Protein AF-A9WP67-F1 (afdb_monomer)

Structure (mmCIF, N/CA/C/O backbone):
data_AF-A9WP67-F1
#
_entry.id   AF-A9WP67-F1
#
loop_
_atom_site.group_PDB
_atom_site.id
_atom_site.type_symbol
_atom_site.label_atom_id
_atom_site.label_alt_id
_atom_site.label_comp_id
_atom_site.label_asym_id
_atom_site.label_entity_id
_atom_site.label_seq_id
_atom_site.pdbx_PDB_ins_code
_atom_site.Cartn_x
_atom_site.Cartn_y
_atom_site.Cartn_z
_atom_site.occupancy
_atom_site.B_iso_or_equiv
_atom_site.auth_seq_id
_atom_site.auth_comp_id
_atom_site.auth_asym_id
_atom_site.auth_atom_id
_atom_site.pdbx_PDB_model_num
ATOM 1 N N . MET A 1 1 ? -46.305 35.200 -93.874 1.00 37.12 1 MET A N 1
ATOM 2 C CA . MET A 1 1 ? -45.712 34.892 -95.193 1.00 37.12 1 MET A CA 1
ATOM 3 C C . MET A 1 1 ? -44.209 34.750 -95.026 1.00 37.12 1 MET A C 1
ATOM 5 O O . MET A 1 1 ? -43.620 35.641 -94.441 1.00 37.12 1 MET A O 1
ATOM 9 N N . LYS A 1 2 ? -43.665 33.667 -95.594 1.00 37.72 2 LYS A N 1
ATOM 10 C CA . LYS A 1 2 ? -42.272 33.425 -96.011 1.00 37.72 2 LYS A CA 1
ATOM 11 C C . LYS A 1 2 ? -41.159 33.286 -94.951 1.00 37.72 2 LYS A C 1
ATOM 13 O O . LYS A 1 2 ? -40.751 34.228 -94.290 1.00 37.72 2 LYS A O 1
ATOM 18 N N . GLU A 1 3 ? -40.700 32.037 -94.922 1.00 39.44 3 GLU A N 1
ATOM 19 C CA . GLU A 1 3 ? -39.402 31.433 -94.600 1.00 39.44 3 GLU A CA 1
ATOM 20 C C . GLU A 1 3 ? -38.106 32.216 -94.893 1.00 39.44 3 GLU A C 1
ATOM 22 O O . GLU A 1 3 ? -38.074 33.105 -95.744 1.00 39.44 3 GLU A O 1
ATOM 27 N N . ASN A 1 4 ? -37.037 31.646 -94.303 1.00 39.97 4 ASN A N 1
ATOM 28 C CA . ASN A 1 4 ? -35.593 31.703 -94.607 1.00 39.97 4 ASN A CA 1
ATOM 29 C C . ASN A 1 4 ? -34.778 32.748 -93.822 1.00 39.97 4 ASN A C 1
ATOM 31 O O . ASN A 1 4 ? -35.181 33.893 -93.706 1.00 39.97 4 ASN A O 1
ATOM 35 N N . ALA A 1 5 ? -33.590 32.467 -93.276 1.00 41.16 5 ALA A N 1
ATOM 36 C CA . ALA A 1 5 ? -32.732 31.281 -93.263 1.00 41.16 5 ALA A CA 1
ATOM 37 C C . ALA A 1 5 ? -31.713 31.404 -92.106 1.00 41.16 5 ALA A C 1
ATOM 39 O O . ALA A 1 5 ? -31.422 32.501 -91.633 1.00 41.16 5 ALA A O 1
ATOM 40 N N . MET A 1 6 ? -31.132 30.276 -91.694 1.00 42.16 6 MET A N 1
ATOM 41 C CA . MET A 1 6 ? -29.987 30.196 -90.778 1.00 42.16 6 MET A CA 1
ATOM 42 C C . MET A 1 6 ? -28.664 30.367 -91.546 1.00 42.16 6 MET A C 1
ATOM 44 O O . MET A 1 6 ? -28.561 29.877 -92.674 1.00 42.16 6 MET A O 1
ATOM 48 N N . PRO A 1 7 ? -27.606 30.903 -90.908 1.00 48.09 7 PRO A N 1
ATOM 49 C CA . PRO A 1 7 ? -26.281 30.342 -91.143 1.00 48.09 7 PRO A CA 1
ATOM 50 C C . PRO A 1 7 ? -25.493 30.019 -89.866 1.00 48.09 7 PRO A C 1
ATOM 52 O O . PRO A 1 7 ? -25.641 30.613 -88.801 1.00 48.09 7 PRO A O 1
ATOM 55 N N . LYS A 1 8 ? -24.650 29.002 -90.047 1.00 44.06 8 LYS A N 1
ATOM 56 C CA . LYS A 1 8 ? -23.701 28.365 -89.130 1.00 44.06 8 LYS A CA 1
ATOM 57 C C . LYS A 1 8 ? -22.538 29.309 -88.783 1.00 44.06 8 LYS A C 1
ATOM 59 O O . LYS A 1 8 ? -22.086 30.013 -89.672 1.00 44.06 8 LYS A O 1
ATOM 64 N N . THR A 1 9 ? -21.989 29.228 -87.565 1.00 45.09 9 THR A N 1
ATOM 65 C CA . THR A 1 9 ? -20.698 28.562 -87.239 1.00 45.09 9 THR A CA 1
ATOM 66 C C . THR A 1 9 ? -20.105 29.042 -85.906 1.00 45.09 9 THR A C 1
ATOM 68 O O . THR A 1 9 ? -19.884 30.228 -85.714 1.00 45.09 9 THR A O 1
ATOM 71 N N . ALA A 1 10 ? -19.796 28.063 -85.049 1.00 41.00 10 ALA A N 1
ATOM 72 C CA . ALA A 1 10 ? -18.589 27.889 -84.230 1.00 41.00 10 ALA A CA 1
ATOM 73 C C . ALA A 1 10 ? -17.872 29.112 -83.615 1.00 41.00 10 ALA A C 1
ATOM 75 O O . ALA A 1 10 ? -17.238 29.887 -84.321 1.00 41.00 10 ALA A O 1
ATOM 76 N N . ARG A 1 11 ? -17.704 29.096 -82.286 1.00 44.28 11 ARG A N 1
ATOM 77 C CA . ARG A 1 11 ? -16.450 28.676 -81.620 1.00 44.28 11 ARG A CA 1
ATOM 78 C C . ARG A 1 11 ? -16.597 28.763 -80.099 1.00 44.28 11 ARG A C 1
ATOM 80 O O . ARG A 1 11 ? -17.195 29.688 -79.568 1.00 44.28 11 ARG A O 1
ATOM 87 N N . ALA A 1 12 ? -16.050 27.755 -79.432 1.00 43.41 12 ALA A N 1
ATOM 88 C CA . ALA A 1 12 ? -15.975 27.637 -77.988 1.00 43.41 12 ALA A CA 1
ATOM 89 C C . ALA A 1 12 ? -15.068 28.715 -77.371 1.00 43.41 12 ALA A C 1
ATOM 91 O O . ALA A 1 12 ? -14.001 29.005 -77.910 1.00 43.41 12 ALA A O 1
ATOM 92 N N . ALA A 1 13 ? -15.457 29.215 -76.199 1.00 43.88 13 ALA A N 1
ATOM 93 C CA . ALA A 1 13 ? -14.551 29.806 -75.223 1.00 43.88 13 ALA A CA 1
ATOM 94 C C . ALA A 1 13 ? -15.024 29.396 -73.819 1.00 43.88 13 ALA A C 1
ATOM 96 O O . ALA A 1 13 ? -16.132 29.718 -73.397 1.00 43.88 13 ALA A O 1
ATOM 97 N N . LEU A 1 14 ? -14.184 28.609 -73.148 1.00 43.66 14 LEU A N 1
ATOM 98 C CA . LEU A 1 14 ? -14.288 28.209 -71.745 1.00 43.66 14 LEU A CA 1
ATOM 99 C C . LEU A 1 14 ? -14.079 29.415 -70.816 1.00 43.66 14 LEU A C 1
ATOM 101 O O . LEU A 1 14 ? -13.176 30.208 -71.080 1.00 43.66 14 LEU A O 1
ATOM 105 N N . SER A 1 15 ? -14.799 29.436 -69.685 1.00 40.03 15 SER A N 1
ATOM 106 C CA . SER A 1 15 ? -14.384 29.866 -68.321 1.00 40.03 15 SER A CA 1
ATOM 107 C C . SER A 1 15 ? -15.549 30.579 -67.618 1.00 40.03 15 SER A C 1
ATOM 109 O O . SER A 1 15 ? -16.153 31.463 -68.203 1.00 40.03 15 SER A O 1
ATOM 111 N N . ALA A 1 16 ? -15.943 30.302 -66.378 1.00 41.16 16 ALA A N 1
ATOM 112 C CA . ALA A 1 16 ? -15.437 29.400 -65.355 1.00 41.16 16 ALA A CA 1
ATOM 113 C C . ALA A 1 16 ? -16.620 29.025 -64.443 1.00 41.16 16 ALA A C 1
ATOM 115 O O . ALA A 1 16 ? -17.289 29.905 -63.907 1.00 41.16 16 ALA A O 1
ATOM 116 N N . ILE A 1 17 ? -16.881 27.731 -64.256 1.00 47.88 17 ILE A N 1
ATOM 117 C CA . ILE A 1 17 ? -17.746 27.267 -63.167 1.00 47.88 17 ILE A CA 1
ATOM 118 C C . ILE A 1 17 ? -16.822 27.073 -61.968 1.00 47.88 17 ILE A C 1
ATOM 120 O O . ILE A 1 17 ? -16.080 26.092 -61.900 1.00 47.88 17 ILE A O 1
ATOM 124 N N . VAL A 1 18 ? -16.834 28.027 -61.036 1.00 46.25 18 VAL A N 1
ATOM 125 C CA . VAL A 1 18 ? -16.239 27.841 -59.708 1.00 46.25 18 VAL A CA 1
ATOM 126 C C . VAL A 1 18 ? -17.132 26.850 -58.968 1.00 46.25 18 VAL A C 1
ATOM 128 O O . VAL A 1 18 ? -18.080 27.220 -58.282 1.00 46.25 18 VAL A O 1
ATOM 131 N N . THR A 1 19 ? -16.868 25.563 -59.172 1.00 51.31 19 THR A N 1
ATOM 132 C CA . THR A 1 19 ? -17.477 24.510 -58.361 1.00 51.31 19 THR A CA 1
ATOM 133 C C . THR A 1 19 ? -16.661 24.458 -57.080 1.00 51.31 19 THR A C 1
ATOM 135 O O . THR A 1 19 ? -15.570 23.891 -57.055 1.00 51.31 19 THR A O 1
ATOM 138 N N . LEU A 1 20 ? -17.149 25.123 -56.033 1.00 48.62 20 LEU A N 1
ATOM 139 C CA . LEU A 1 20 ? -16.620 24.990 -54.683 1.00 48.62 20 LEU A CA 1
ATOM 140 C C . LEU A 1 20 ? -16.902 23.551 -54.225 1.00 48.62 20 LEU A C 1
ATOM 142 O O . LEU A 1 20 ? -17.943 23.260 -53.643 1.00 48.62 20 LEU A O 1
ATOM 146 N N . PHE A 1 21 ? -16.000 22.629 -54.558 1.00 49.75 21 PHE A N 1
ATOM 147 C CA . PHE A 1 21 ? -15.972 21.305 -53.956 1.00 49.75 21 PHE A CA 1
ATOM 148 C C . PHE A 1 21 ? -15.668 21.503 -52.469 1.00 49.75 21 PHE A C 1
ATOM 150 O O . PHE A 1 21 ? -14.512 21.659 -52.077 1.00 49.75 21 PHE A O 1
ATOM 157 N N . LEU A 1 22 ? -16.710 21.503 -51.633 1.00 52.47 22 LEU A N 1
ATOM 158 C CA . LEU A 1 22 ? -16.549 21.116 -50.240 1.00 52.47 22 LEU A CA 1
ATOM 159 C C . LEU A 1 22 ? -16.048 19.669 -50.247 1.00 52.47 22 LEU A C 1
ATOM 161 O O . LEU A 1 22 ? -16.835 18.725 -50.309 1.00 52.47 22 LEU A O 1
ATOM 165 N N . LEU A 1 23 ? -14.726 19.493 -50.189 1.00 51.03 23 LEU A N 1
ATOM 166 C CA . LEU A 1 23 ? -14.142 18.285 -49.627 1.00 51.03 23 LEU A CA 1
ATOM 167 C C . LEU A 1 23 ? -14.544 18.263 -48.147 1.00 51.03 23 LEU A C 1
ATOM 169 O O . LEU A 1 23 ? -13.794 18.684 -47.270 1.00 51.03 23 LEU A O 1
ATOM 173 N N . PHE A 1 24 ? -15.737 17.749 -47.858 1.00 54.91 24 PHE A N 1
ATOM 174 C CA . PHE A 1 24 ? -15.917 17.008 -46.622 1.00 54.91 24 PHE A CA 1
ATOM 175 C C . PHE A 1 24 ? -15.026 15.778 -46.759 1.00 54.91 24 PHE A C 1
ATOM 177 O O . PHE A 1 24 ? -15.436 14.743 -47.281 1.00 54.91 24 PHE A O 1
ATOM 184 N N . ALA A 1 25 ? -13.765 15.926 -46.358 1.00 57.06 25 ALA A N 1
ATOM 185 C CA . ALA A 1 25 ? -12.931 14.793 -46.032 1.00 57.06 25 ALA A CA 1
ATOM 186 C C . ALA A 1 25 ? -13.633 14.087 -44.870 1.00 57.06 25 ALA A C 1
ATOM 188 O O . ALA A 1 25 ? -13.463 14.439 -43.704 1.00 57.06 25 ALA A O 1
ATOM 189 N N . VAL A 1 26 ? -14.489 13.121 -45.204 1.00 61.94 26 VAL A N 1
ATOM 190 C CA . VAL A 1 26 ? -14.887 12.070 -44.281 1.00 61.94 26 VAL A CA 1
ATOM 191 C C . VAL A 1 26 ? -13.607 11.285 -44.057 1.00 61.94 26 VAL A C 1
ATOM 193 O O . VAL A 1 26 ? -13.321 10.323 -44.764 1.00 61.94 26 VAL A O 1
ATOM 196 N N . PHE A 1 27 ? -12.765 11.771 -43.146 1.00 62.78 27 PHE A N 1
ATOM 197 C CA . PHE A 1 27 ? -11.721 10.945 -42.582 1.00 62.78 27 PHE A CA 1
ATOM 198 C C . PHE A 1 27 ? -12.473 9.793 -41.923 1.00 62.78 27 PHE A C 1
ATOM 200 O O . PHE A 1 27 ? -13.255 10.053 -41.004 1.00 62.78 27 PHE A O 1
ATOM 207 N N . PRO A 1 28 ? -12.336 8.544 -42.401 1.00 58.78 28 PRO A N 1
ATOM 208 C CA . PRO A 1 28 ? -12.813 7.435 -41.607 1.00 58.78 28 PRO A CA 1
ATOM 209 C C . PRO A 1 28 ? -12.067 7.550 -40.280 1.00 58.78 28 PRO A C 1
ATOM 211 O O . PRO A 1 28 ? -10.839 7.464 -40.245 1.00 58.78 28 PRO A O 1
ATOM 214 N N . SER A 1 29 ? -12.791 7.833 -39.196 1.00 65.44 29 SER A N 1
ATOM 215 C CA . SER A 1 29 ? -12.254 7.612 -37.863 1.00 65.44 29 SER A CA 1
ATOM 216 C C . SER A 1 29 ? -11.950 6.127 -37.797 1.00 65.44 29 SER A C 1
ATOM 218 O O . SER A 1 29 ? -12.848 5.305 -37.628 1.00 65.44 29 SER A O 1
ATOM 220 N N . SER A 1 30 ? -10.685 5.778 -38.001 1.00 70.12 30 SER A N 1
ATOM 221 C CA . SER A 1 30 ? 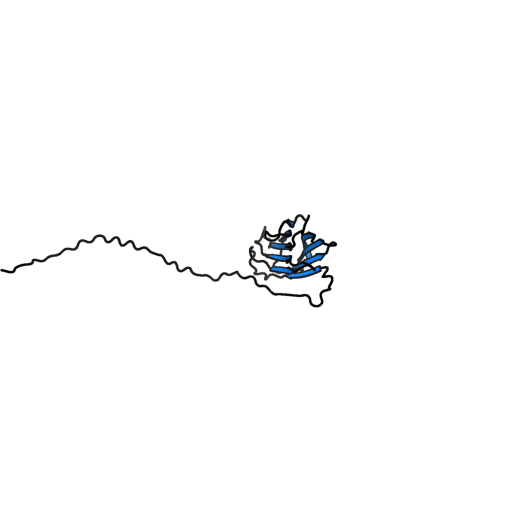-10.185 4.452 -37.698 1.00 70.12 30 SER A CA 1
ATOM 222 C C . SER A 1 30 ? -10.334 4.284 -36.194 1.00 70.12 30 SER A C 1
ATOM 224 O O . SER A 1 30 ? -9.530 4.798 -35.419 1.00 70.12 30 SER A O 1
ATOM 226 N N . ALA A 1 31 ? -11.415 3.635 -35.771 1.00 66.06 31 ALA A N 1
ATOM 227 C CA . ALA A 1 31 ? -11.526 3.158 -34.409 1.00 66.06 31 ALA A CA 1
ATOM 228 C C . ALA A 1 31 ? -10.464 2.066 -34.240 1.00 66.06 31 ALA A C 1
ATOM 230 O O . ALA A 1 31 ? -10.578 0.978 -34.802 1.00 66.06 31 ALA A O 1
ATOM 231 N N . SER A 1 32 ? -9.396 2.389 -33.519 1.00 74.12 32 SER A N 1
ATOM 232 C CA . SER A 1 32 ? -8.422 1.402 -33.064 1.00 74.12 32 SER A CA 1
ATOM 233 C C . SER A 1 32 ? -8.926 0.773 -31.769 1.00 74.12 32 SER A C 1
ATOM 235 O O . SER A 1 32 ? -9.555 1.448 -30.954 1.00 74.12 32 SER A O 1
ATOM 237 N N . ALA A 1 33 ? -8.636 -0.512 -31.558 1.00 57.31 33 ALA A N 1
ATOM 238 C CA . ALA A 1 33 ? -8.873 -1.142 -30.266 1.00 57.31 33 ALA A CA 1
ATOM 239 C C . ALA A 1 33 ? -8.057 -0.413 -29.187 1.00 57.31 33 ALA A C 1
ATOM 241 O O . ALA A 1 33 ? -6.854 -0.196 -29.349 1.00 57.31 33 ALA A O 1
ATOM 242 N N . GLN A 1 34 ? -8.714 -0.025 -28.095 1.00 54.94 34 GLN A N 1
ATOM 243 C CA . GLN A 1 34 ? -8.029 0.506 -26.926 1.00 54.94 34 GLN A CA 1
ATOM 244 C C . GLN A 1 34 ? -7.255 -0.653 -26.282 1.00 54.94 34 GLN A C 1
ATOM 246 O O . GLN A 1 34 ? -7.831 -1.699 -25.993 1.00 54.94 34 GLN A O 1
ATOM 251 N N . THR A 1 35 ? -5.944 -0.505 -26.090 1.00 56.25 35 THR A N 1
ATOM 252 C CA . THR A 1 35 ? -5.090 -1.551 -25.488 1.00 56.25 35 THR A CA 1
ATOM 253 C C . THR A 1 35 ? -5.228 -1.634 -23.965 1.00 56.25 35 THR A C 1
ATOM 255 O O . THR A 1 35 ? -4.536 -2.411 -23.316 1.00 56.25 35 THR A O 1
ATOM 258 N N . PHE A 1 36 ? -6.115 -0.821 -23.395 1.00 62.94 36 PHE A N 1
ATOM 259 C CA . PHE A 1 36 ? -6.406 -0.704 -21.975 1.00 62.94 36 PHE A CA 1
ATOM 260 C C . PHE A 1 36 ? -7.868 -0.277 -21.806 1.00 62.94 36 PHE A C 1
ATOM 262 O O . PHE A 1 36 ? -8.377 0.511 -22.604 1.00 62.94 36 PHE A O 1
ATOM 269 N N . GLY A 1 37 ? -8.544 -0.769 -20.770 1.00 66.12 37 GLY A N 1
ATOM 270 C CA . GLY A 1 37 ? -9.887 -0.309 -20.420 1.00 66.12 37 GLY A CA 1
ATOM 271 C C . GLY A 1 37 ? -10.767 -1.392 -19.805 1.00 66.12 37 GLY A C 1
ATOM 272 O O . GLY A 1 37 ? -10.853 -2.502 -20.321 1.00 66.12 37 GLY A O 1
ATOM 273 N N . GLY A 1 38 ? -11.447 -1.023 -18.719 1.00 70.31 38 GLY A N 1
ATOM 274 C CA . GLY A 1 38 ? -12.389 -1.861 -17.979 1.00 70.31 38 GLY A CA 1
ATOM 275 C C . GLY A 1 38 ? -11.931 -2.092 -16.542 1.00 70.31 38 GLY A C 1
ATOM 276 O O . GLY A 1 38 ? -10.811 -2.535 -16.308 1.00 70.31 38 GLY A O 1
ATOM 277 N N . ASN A 1 39 ? -12.807 -1.803 -15.580 1.00 78.94 39 ASN A N 1
ATOM 278 C CA . ASN A 1 39 ? -12.624 -2.277 -14.214 1.00 78.94 39 ASN A CA 1
ATOM 279 C C . ASN A 1 39 ? -13.054 -3.742 -14.186 1.00 78.94 39 ASN A C 1
ATOM 281 O O . ASN A 1 39 ? -14.212 -4.052 -14.471 1.00 78.94 39 ASN A O 1
ATOM 285 N N . VAL A 1 40 ? -12.122 -4.637 -13.878 1.00 85.06 40 VAL A N 1
ATOM 286 C CA . VAL A 1 40 ? -12.444 -6.032 -13.580 1.00 85.06 40 VAL A CA 1
ATOM 287 C C . VAL A 1 40 ? -12.504 -6.149 -12.066 1.00 85.06 40 VAL A C 1
ATOM 289 O O . VAL A 1 40 ? -11.529 -5.846 -11.388 1.00 85.06 40 VAL A O 1
ATOM 292 N N . GLY A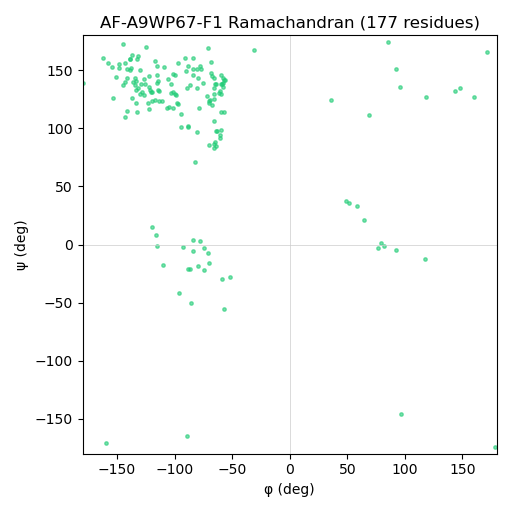 1 41 ? -13.658 -6.557 -11.550 1.00 88.69 41 GLY A N 1
ATOM 293 C CA . GLY A 1 41 ? -13.858 -6.842 -10.136 1.00 88.69 41 GLY A CA 1
ATOM 294 C C . GLY A 1 41 ? -14.165 -8.318 -9.934 1.00 88.69 41 GLY A C 1
ATOM 295 O O . GLY A 1 41 ? -14.810 -8.946 -10.776 1.00 88.69 41 GLY A O 1
ATOM 296 N N . PHE A 1 42 ? -13.707 -8.862 -8.816 1.00 89.50 42 PHE A N 1
ATOM 297 C CA . PHE A 1 42 ? -14.146 -10.154 -8.314 1.00 89.50 42 PHE A CA 1
ATOM 298 C C . PHE A 1 42 ? -14.443 -10.011 -6.825 1.00 89.50 42 PHE A C 1
ATOM 300 O O . PHE A 1 42 ? -13.652 -9.436 -6.078 1.00 89.50 42 PHE A O 1
ATOM 307 N N . ASP A 1 43 ? -15.593 -10.526 -6.404 1.00 91.06 43 ASP A N 1
ATOM 308 C CA . ASP A 1 43 ? -15.976 -10.518 -4.999 1.00 91.06 43 ASP A CA 1
ATOM 309 C C . ASP A 1 43 ? -15.261 -11.647 -4.258 1.00 91.06 43 ASP A C 1
ATOM 311 O O . ASP A 1 43 ? -15.089 -12.757 -4.774 1.00 91.06 43 ASP A O 1
ATOM 315 N N . TRP A 1 44 ? -14.868 -11.377 -3.019 1.00 90.81 44 TRP A N 1
ATOM 316 C CA . TRP A 1 44 ? -14.236 -12.356 -2.148 1.00 90.81 44 TRP A CA 1
ATOM 317 C C . TRP A 1 44 ? -14.772 -12.231 -0.724 1.00 90.81 44 TRP A C 1
ATOM 319 O O . TRP A 1 44 ? -15.340 -11.218 -0.322 1.00 90.81 44 TRP A O 1
ATOM 329 N N . LYS A 1 45 ? -14.604 -13.303 0.046 1.00 90.81 45 LYS A N 1
ATOM 330 C CA . LYS A 1 45 ? -14.875 -13.328 1.482 1.00 90.81 45 LYS A CA 1
ATOM 331 C C . LYS A 1 45 ? -13.923 -14.295 2.168 1.00 90.81 45 LYS A C 1
ATOM 333 O O . LYS A 1 45 ? -13.454 -15.251 1.552 1.00 90.81 45 LYS A O 1
ATOM 338 N N . ILE A 1 46 ? -13.689 -14.071 3.454 1.00 90.69 46 ILE A N 1
ATOM 339 C CA . ILE A 1 46 ? -12.999 -15.030 4.315 1.00 90.69 46 ILE A CA 1
ATOM 340 C C . ILE A 1 46 ? -14.063 -15.863 5.017 1.00 90.69 46 ILE A C 1
ATOM 342 O O . ILE A 1 46 ? -14.829 -15.361 5.843 1.00 90.69 46 ILE A O 1
ATOM 346 N N . ASP A 1 47 ? -14.131 -17.143 4.665 1.00 92.06 47 ASP A N 1
ATOM 347 C CA . ASP A 1 4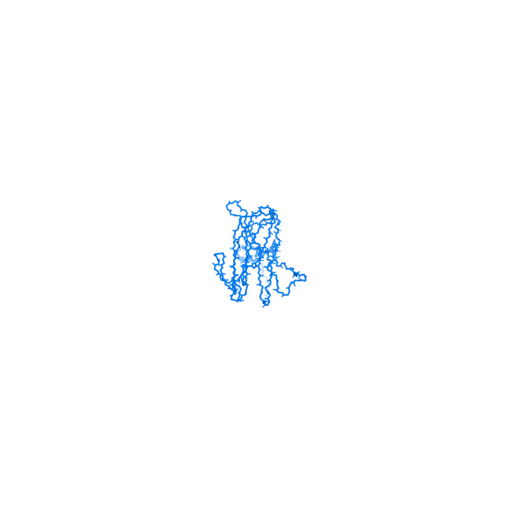7 ? -15.038 -18.069 5.329 1.00 92.06 47 ASP A CA 1
ATOM 348 C C . ASP A 1 47 ? -14.651 -18.229 6.804 1.00 92.06 47 ASP A C 1
ATOM 350 O O . ASP A 1 47 ? -13.478 -18.364 7.148 1.00 92.06 47 ASP A O 1
ATOM 354 N N . ASN A 1 48 ? -15.661 -18.245 7.678 1.00 91.25 48 ASN A N 1
ATOM 355 C CA . ASN A 1 48 ? -15.496 -18.356 9.130 1.00 91.25 48 ASN A CA 1
ATOM 356 C C . ASN A 1 48 ? -14.630 -17.240 9.752 1.00 91.25 48 ASN A C 1
ATOM 358 O O . ASN A 1 48 ? -13.933 -17.479 10.740 1.00 91.25 48 ASN A O 1
ATOM 362 N N . ALA A 1 49 ? -14.679 -16.023 9.197 1.00 90.88 49 ALA A N 1
ATOM 363 C CA . ALA A 1 49 ? -14.043 -14.864 9.816 1.00 90.88 49 ALA A CA 1
ATOM 364 C C . ALA A 1 49 ? -14.563 -14.649 11.259 1.00 90.88 49 ALA A C 1
ATOM 366 O O . ALA A 1 49 ? -15.759 -14.837 11.517 1.00 90.88 49 ALA A O 1
ATOM 367 N N . PRO A 1 50 ? -13.701 -14.250 12.215 1.00 91.94 50 PRO A N 1
ATOM 368 C CA . PRO A 1 50 ? -14.130 -13.973 13.580 1.00 91.94 50 PRO A CA 1
ATOM 369 C C . PRO A 1 50 ? -15.207 -12.885 13.620 1.00 91.94 50 PRO A C 1
ATOM 371 O O . PRO A 1 50 ? -15.078 -11.854 12.964 1.00 91.94 50 PRO A O 1
ATOM 374 N N . ALA A 1 51 ? -16.232 -13.060 14.460 1.00 90.50 51 ALA A N 1
ATOM 375 C CA . ALA A 1 51 ? -17.288 -12.055 14.628 1.00 90.50 51 ALA A CA 1
ATOM 376 C C . ALA A 1 51 ? -16.740 -10.689 15.092 1.00 90.50 51 ALA A C 1
ATOM 378 O O . ALA A 1 51 ? -17.286 -9.646 14.746 1.00 90.50 51 ALA A O 1
ATOM 379 N N . ALA A 1 52 ? -15.627 -10.692 15.832 1.00 90.00 52 ALA A N 1
ATOM 380 C CA . ALA A 1 52 ? -14.930 -9.484 16.270 1.00 90.00 52 ALA A CA 1
ATOM 381 C C . ALA A 1 52 ? -14.132 -8.775 15.153 1.00 90.00 52 ALA A C 1
ATOM 383 O O . ALA A 1 52 ? -13.561 -7.717 15.404 1.00 90.00 52 ALA A O 1
ATOM 384 N N . GLY A 1 53 ? -14.086 -9.337 13.942 1.00 92.06 53 GLY A N 1
ATOM 385 C CA . GLY A 1 53 ? -13.221 -8.881 12.857 1.00 92.06 53 GLY A CA 1
ATOM 386 C C . GLY A 1 53 ? -11.815 -9.478 12.922 1.00 92.06 53 GLY A C 1
ATOM 387 O O . GLY A 1 53 ? -11.454 -10.196 13.857 1.00 92.06 53 GLY A O 1
ATOM 388 N N . LEU A 1 54 ? -11.026 -9.193 11.889 1.00 94.31 54 LEU A N 1
ATOM 389 C CA . LEU A 1 54 ? -9.618 -9.574 11.810 1.00 94.31 54 LEU A CA 1
ATOM 390 C C . LEU A 1 54 ? -8.743 -8.491 12.444 1.00 94.31 54 LEU A C 1
ATOM 392 O O . LEU A 1 54 ? -9.120 -7.324 12.481 1.00 94.31 54 LEU A O 1
ATOM 396 N N . THR A 1 55 ? -7.566 -8.869 12.934 1.00 96.12 55 THR A N 1
ATOM 397 C CA . THR A 1 55 ? -6.529 -7.914 13.365 1.00 96.12 55 THR A CA 1
ATOM 398 C C . THR A 1 55 ? -5.612 -7.503 12.227 1.00 96.12 55 THR A C 1
ATOM 400 O O . THR A 1 55 ? -4.959 -6.465 12.308 1.00 96.12 55 THR A O 1
ATOM 403 N N . ASP A 1 56 ? -5.563 -8.313 11.179 1.00 97.12 56 ASP A N 1
ATOM 404 C CA . ASP A 1 56 ? -4.760 -8.095 9.997 1.00 97.12 56 ASP A CA 1
ATOM 405 C C . ASP A 1 56 ? -5.324 -8.877 8.809 1.00 97.12 56 ASP A C 1
ATOM 407 O O . ASP A 1 56 ? -6.039 -9.870 8.965 1.00 97.12 56 ASP A O 1
ATOM 411 N N . ILE A 1 57 ? -5.000 -8.399 7.614 1.00 96.62 57 ILE A N 1
ATOM 412 C CA . ILE A 1 57 ? -5.235 -9.093 6.355 1.00 96.62 57 ILE A CA 1
ATOM 413 C C . ILE A 1 57 ? -4.044 -8.857 5.429 1.00 96.62 57 ILE A C 1
ATOM 415 O O . ILE A 1 57 ? -3.432 -7.784 5.431 1.00 96.62 57 ILE A O 1
ATOM 419 N N . ILE A 1 58 ? -3.693 -9.886 4.659 1.00 97.75 58 ILE A N 1
ATOM 420 C CA . ILE A 1 58 ? -2.573 -9.854 3.725 1.00 97.75 58 ILE A CA 1
ATOM 421 C C . ILE A 1 58 ? -3.087 -10.178 2.329 1.00 97.75 58 ILE A C 1
ATOM 423 O O . ILE A 1 58 ? -3.610 -11.267 2.090 1.00 97.75 58 ILE A O 1
ATOM 427 N N . PHE A 1 59 ? -2.865 -9.256 1.404 1.00 97.56 59 PHE A N 1
ATOM 428 C CA . PHE A 1 59 ? -3.103 -9.446 -0.019 1.00 97.56 59 PHE A CA 1
ATOM 429 C C . PHE A 1 59 ? -1.785 -9.714 -0.734 1.00 97.56 59 PHE A C 1
ATOM 431 O O . PHE A 1 59 ? -0.730 -9.232 -0.323 1.00 97.56 59 PHE A O 1
ATOM 438 N N . SER A 1 60 ? -1.824 -10.527 -1.784 1.00 97.06 60 SER A N 1
ATOM 439 C CA . SER A 1 60 ? -0.640 -10.877 -2.569 1.00 97.06 60 SER A CA 1
ATOM 440 C C . SER A 1 60 ? -0.833 -10.442 -4.007 1.00 97.06 60 SER A C 1
ATOM 442 O O . SER A 1 60 ? -1.758 -10.900 -4.671 1.00 97.06 60 SER A O 1
ATOM 444 N N . THR A 1 61 ? 0.093 -9.626 -4.499 1.00 97.00 61 THR A N 1
ATOM 445 C CA . THR A 1 61 ? 0.045 -9.069 -5.849 1.00 97.00 61 THR A CA 1
ATOM 446 C C . THR A 1 61 ? 1.362 -9.329 -6.558 1.00 97.00 61 THR A C 1
ATOM 448 O O . THR A 1 61 ? 2.446 -9.076 -6.030 1.00 97.00 61 THR A O 1
ATOM 451 N N . LYS A 1 62 ? 1.274 -9.838 -7.786 1.00 96.69 62 LYS A N 1
ATOM 452 C CA . LYS A 1 62 ? 2.412 -10.002 -8.686 1.00 96.69 62 LYS A CA 1
ATOM 453 C C . LYS A 1 62 ? 2.030 -9.484 -10.063 1.00 96.69 62 LYS A C 1
ATOM 455 O O . LYS A 1 62 ? 1.088 -9.983 -10.673 1.00 96.69 62 LYS A O 1
ATOM 460 N N . PHE A 1 63 ? 2.782 -8.506 -10.551 1.00 95.19 63 PHE A N 1
ATOM 461 C CA . PHE A 1 63 ? 2.652 -8.051 -11.927 1.00 95.19 63 PHE A CA 1
ATOM 462 C C . PHE A 1 63 ? 3.327 -9.046 -12.872 1.00 95.19 63 PHE A C 1
ATOM 464 O O . PHE A 1 63 ? 4.274 -9.745 -12.509 1.00 95.19 63 PHE A O 1
ATOM 471 N N . ASN A 1 64 ? 2.830 -9.122 -14.106 1.00 94.88 64 ASN A N 1
ATOM 472 C CA . ASN A 1 64 ? 3.610 -9.729 -15.176 1.00 94.88 64 ASN A CA 1
ATOM 473 C C . ASN A 1 64 ? 4.843 -8.827 -15.422 1.00 94.88 64 ASN A C 1
ATOM 475 O O . ASN A 1 64 ? 4.646 -7.612 -15.507 1.00 94.88 64 ASN A O 1
ATOM 479 N N . PRO A 1 65 ? 6.070 -9.365 -15.561 1.00 94.00 65 PRO A N 1
ATOM 480 C CA . PRO A 1 65 ? 7.257 -8.571 -15.895 1.00 94.00 65 PRO A CA 1
ATOM 481 C C . PRO A 1 65 ? 7.100 -7.665 -17.126 1.00 94.00 65 PRO A C 1
ATOM 483 O O . PRO A 1 65 ? 7.727 -6.613 -17.185 1.00 94.00 65 PRO A O 1
ATOM 486 N N . ASP A 1 66 ? 6.240 -8.043 -18.076 1.00 93.31 66 ASP A N 1
ATOM 487 C CA . ASP A 1 66 ? 5.960 -7.278 -19.298 1.00 93.31 66 ASP A CA 1
ATOM 488 C C . ASP A 1 66 ? 4.901 -6.172 -19.101 1.00 93.31 66 ASP A C 1
ATOM 490 O O . ASP A 1 66 ? 4.485 -5.518 -20.061 1.00 93.31 66 ASP A O 1
ATOM 494 N N . THR A 1 67 ? 4.412 -5.965 -17.872 1.00 93.38 67 THR A N 1
ATOM 495 C CA . THR A 1 67 ? 3.444 -4.901 -17.561 1.00 93.38 67 THR A CA 1
ATOM 496 C C . THR A 1 67 ? 4.026 -3.547 -17.955 1.00 93.38 67 THR A C 1
ATOM 498 O O . THR A 1 67 ? 5.174 -3.241 -17.656 1.00 93.38 67 THR A O 1
ATOM 501 N N . ALA A 1 68 ? 3.233 -2.698 -18.608 1.00 93.31 68 ALA A N 1
ATOM 502 C CA . ALA A 1 68 ? 3.692 -1.367 -18.986 1.00 93.31 68 ALA A CA 1
ATOM 503 C C . ALA A 1 68 ? 3.968 -0.498 -17.744 1.00 93.31 68 ALA A C 1
ATOM 505 O O . ALA A 1 68 ? 3.106 -0.338 -16.879 1.00 93.31 68 ALA A O 1
ATOM 506 N N . HIS A 1 69 ? 5.151 0.115 -17.689 1.00 95.31 69 HIS A N 1
ATOM 507 C CA . HIS A 1 69 ? 5.565 1.018 -16.610 1.00 95.31 69 HIS A CA 1
ATOM 508 C C . HIS A 1 69 ? 4.995 2.418 -16.858 1.00 95.31 69 HIS A C 1
ATOM 510 O O . HIS A 1 69 ? 5.695 3.345 -17.265 1.00 95.31 69 HIS A O 1
ATOM 516 N N . VAL A 1 70 ? 3.680 2.549 -16.700 1.00 93.50 70 VAL A N 1
ATOM 517 C CA . VAL A 1 70 ? 2.924 3.786 -16.917 1.00 93.50 70 VAL A CA 1
ATOM 518 C C . VAL A 1 70 ? 1.838 3.921 -15.859 1.00 93.50 70 VAL A C 1
ATOM 520 O O . VAL A 1 70 ? 1.305 2.926 -15.376 1.00 93.50 70 VAL A O 1
ATOM 523 N N . ALA A 1 71 ? 1.484 5.160 -15.526 1.00 91.81 71 ALA A N 1
ATOM 524 C CA . ALA A 1 71 ? 0.346 5.431 -14.656 1.00 91.81 71 ALA A CA 1
ATOM 525 C C . ALA A 1 71 ? -0.989 5.080 -15.340 1.00 91.81 71 ALA A C 1
ATOM 527 O O . ALA A 1 71 ? -1.089 5.097 -16.567 1.00 91.81 71 ALA A O 1
ATOM 528 N N . GLY A 1 72 ? -2.026 4.838 -14.533 1.00 88.56 72 GLY A N 1
ATOM 529 C CA . GLY A 1 72 ? -3.413 4.686 -14.994 1.00 88.56 72 GLY A CA 1
ATOM 530 C C . GLY A 1 72 ? -4.039 3.317 -14.723 1.00 88.56 72 GLY A C 1
ATOM 531 O O . GLY A 1 72 ? -5.254 3.193 -14.820 1.00 88.56 72 GLY A O 1
ATOM 532 N N . ASN A 1 73 ? -3.242 2.317 -14.337 1.00 90.25 73 ASN A N 1
ATOM 533 C CA . ASN A 1 73 ? -3.741 1.017 -13.885 1.00 90.25 73 ASN A CA 1
ATOM 534 C C . ASN A 1 73 ? -3.604 0.896 -12.368 1.00 90.25 73 ASN A C 1
ATOM 536 O O . ASN A 1 73 ? -2.590 1.316 -11.808 1.00 90.25 73 ASN A O 1
ATOM 540 N N . TYR A 1 74 ? -4.589 0.271 -11.725 1.00 93.69 74 TYR A N 1
ATOM 541 C CA . TYR A 1 74 ? -4.562 0.002 -10.295 1.00 93.69 74 TYR A CA 1
ATOM 542 C C . TYR A 1 74 ? -5.062 -1.410 -9.997 1.00 93.69 74 TYR A C 1
ATOM 544 O O . TYR A 1 74 ? -6.154 -1.781 -10.421 1.00 93.69 74 TYR A O 1
ATOM 552 N N . VAL A 1 75 ? -4.258 -2.193 -9.276 1.00 95.62 75 VAL A N 1
ATOM 553 C CA . VAL A 1 75 ? -4.708 -3.443 -8.655 1.00 95.62 75 VAL A CA 1
ATOM 554 C C . VAL A 1 75 ? -5.094 -3.100 -7.223 1.00 95.62 75 VAL A C 1
ATOM 556 O O . VAL A 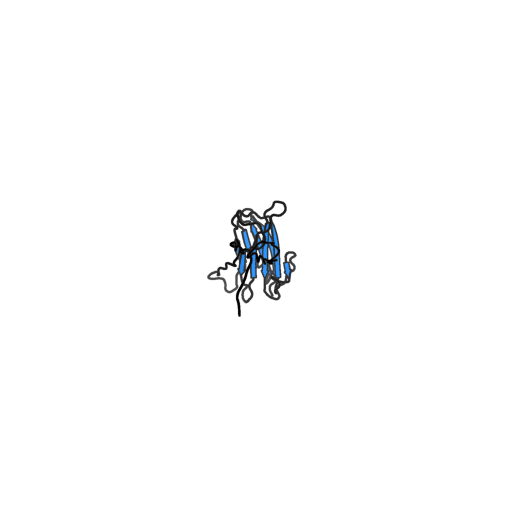1 75 ? -4.210 -2.885 -6.393 1.00 95.62 75 VAL A O 1
ATOM 559 N N . ALA A 1 76 ? -6.400 -2.970 -6.984 1.00 95.62 76 ALA A N 1
ATOM 560 C CA . ALA A 1 76 ? -6.971 -2.526 -5.719 1.00 95.62 76 ALA A CA 1
ATOM 561 C C . ALA A 1 76 ? -7.607 -3.695 -4.961 1.00 95.62 76 ALA A C 1
ATOM 563 O O . ALA A 1 76 ? -8.598 -4.273 -5.412 1.00 95.62 76 ALA A O 1
ATOM 564 N N . ASP A 1 77 ? -7.067 -3.990 -3.786 1.00 96.38 77 ASP A N 1
ATOM 565 C CA . ASP A 1 77 ? -7.644 -4.906 -2.816 1.00 96.38 77 ASP A CA 1
ATOM 566 C C . ASP A 1 77 ? -8.597 -4.116 -1.914 1.00 96.38 77 ASP A C 1
ATOM 568 O O . ASP A 1 77 ? -8.174 -3.377 -1.022 1.00 96.38 77 ASP A O 1
ATOM 572 N N . GLN A 1 78 ? -9.896 -4.238 -2.188 1.00 95.19 78 GLN A N 1
ATOM 573 C CA . GLN A 1 78 ? -10.951 -3.584 -1.415 1.00 95.19 78 GLN A CA 1
ATOM 574 C C . GLN A 1 78 ? -11.356 -4.436 -0.212 1.00 95.19 78 GLN A C 1
ATOM 576 O O . GLN A 1 78 ? -11.532 -5.648 -0.344 1.00 95.19 78 GLN A O 1
ATOM 581 N N . PHE A 1 79 ? -11.545 -3.804 0.942 1.00 95.00 79 PHE A N 1
ATOM 582 C CA . PHE A 1 79 ? -12.003 -4.433 2.182 1.00 95.00 79 PHE A CA 1
ATOM 583 C C . PHE A 1 79 ? -12.898 -3.471 2.972 1.00 95.00 79 PHE A C 1
ATOM 585 O O . PHE A 1 79 ? -13.064 -2.312 2.605 1.00 95.00 79 PHE A O 1
ATOM 592 N N . GLN A 1 80 ? -13.512 -3.969 4.044 1.00 93.31 80 GLN A N 1
ATOM 593 C CA . GLN A 1 80 ? -14.350 -3.176 4.943 1.00 93.31 80 GLN A CA 1
ATOM 594 C C . GLN A 1 80 ? -13.994 -3.489 6.391 1.00 93.31 80 GLN A C 1
ATOM 596 O O . GLN A 1 80 ? -13.724 -4.643 6.744 1.00 93.31 80 GLN A O 1
ATOM 601 N N . PHE A 1 81 ? -14.036 -2.470 7.243 1.00 92.38 81 PHE A N 1
ATOM 602 C CA . PHE A 1 81 ? -13.967 -2.661 8.686 1.00 92.38 81 PHE A CA 1
ATOM 603 C C . PHE A 1 81 ? -15.323 -3.077 9.264 1.00 92.38 81 PHE A C 1
ATOM 605 O O . PHE A 1 81 ? -16.386 -2.730 8.751 1.00 92.38 81 PHE A O 1
ATOM 612 N N . GLN A 1 82 ? -15.292 -3.828 10.368 1.00 89.25 82 GLN A N 1
ATOM 613 C CA . GLN A 1 82 ? -16.519 -4.256 11.038 1.00 89.25 82 GLN A CA 1
ATOM 614 C C . GLN A 1 82 ? -17.363 -3.056 11.480 1.00 89.25 82 GLN A C 1
ATOM 616 O O . GLN A 1 82 ? -16.844 -2.102 12.057 1.00 89.25 82 GLN A O 1
ATOM 621 N N . ASN A 1 83 ? -18.679 -3.172 11.285 1.00 86.25 83 ASN A N 1
ATOM 622 C CA . ASN A 1 83 ? -19.682 -2.143 11.593 1.00 86.25 83 ASN A CA 1
ATOM 623 C C . ASN A 1 83 ? -19.554 -0.850 10.770 1.00 86.25 83 ASN A C 1
ATOM 625 O O . ASN A 1 83 ? -20.075 0.183 11.185 1.00 86.25 83 ASN A O 1
ATOM 629 N N . GLN A 1 84 ? -18.892 -0.910 9.616 1.00 88.75 84 GLN A N 1
ATOM 630 C CA . GLN A 1 84 ? -18.756 0.209 8.691 1.00 88.75 84 GLN A CA 1
ATOM 631 C C . GLN A 1 84 ? -19.458 -0.092 7.363 1.00 88.75 84 GLN A C 1
ATOM 633 O O . GLN A 1 84 ? -19.627 -1.253 6.995 1.00 88.75 84 GLN A O 1
ATOM 638 N N . ASN A 1 85 ? -19.894 0.959 6.663 1.00 84.50 85 ASN A N 1
ATOM 639 C CA . ASN A 1 85 ? -20.641 0.836 5.404 1.00 84.50 85 ASN A CA 1
ATOM 640 C C . ASN A 1 85 ? -19.842 1.278 4.172 1.00 84.50 85 ASN A C 1
ATOM 642 O O . ASN A 1 85 ? -20.227 0.926 3.057 1.00 84.50 85 ASN A O 1
ATOM 646 N N . ASP A 1 86 ? -18.759 2.033 4.361 1.00 90.62 86 ASP A N 1
ATOM 647 C CA . ASP A 1 86 ? -17.892 2.449 3.262 1.00 90.62 86 ASP A CA 1
ATOM 648 C C . ASP A 1 86 ? -16.764 1.442 3.045 1.00 90.62 86 ASP A C 1
ATOM 650 O O . ASP A 1 86 ? -16.465 0.598 3.893 1.00 90.62 86 ASP A O 1
ATOM 654 N N . VAL A 1 87 ? -16.182 1.509 1.853 1.00 91.69 87 VAL A N 1
ATOM 655 C CA . VAL A 1 87 ? -15.076 0.658 1.435 1.00 91.69 87 VAL A CA 1
ATOM 656 C C . VAL A 1 87 ? -13.745 1.308 1.787 1.00 91.69 87 VAL A C 1
ATOM 658 O O . VAL A 1 87 ? -13.602 2.527 1.777 1.00 91.69 87 VAL A O 1
ATOM 661 N N . ASP A 1 88 ? -12.756 0.479 2.050 1.00 95.81 88 ASP A N 1
ATOM 662 C CA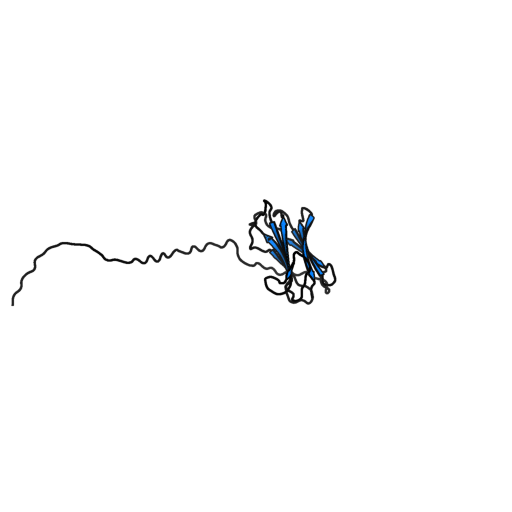 . ASP A 1 88 ? -11.354 0.842 2.131 1.00 95.81 88 ASP A CA 1
ATOM 663 C C . ASP A 1 88 ? -10.610 0.089 1.029 1.00 95.81 88 ASP A C 1
ATOM 665 O O . ASP A 1 88 ? -11.065 -0.959 0.557 1.00 95.81 88 ASP A O 1
ATOM 669 N N . TYR A 1 89 ? -9.446 0.583 0.619 1.00 97.44 89 TYR A N 1
ATOM 670 C CA . TYR A 1 89 ? -8.589 -0.190 -0.268 1.00 97.44 89 TYR A CA 1
ATOM 671 C C . TYR A 1 89 ? -7.121 -0.097 0.107 1.00 97.44 89 TYR A C 1
ATOM 673 O O . TYR A 1 89 ? -6.640 0.853 0.730 1.00 97.44 89 T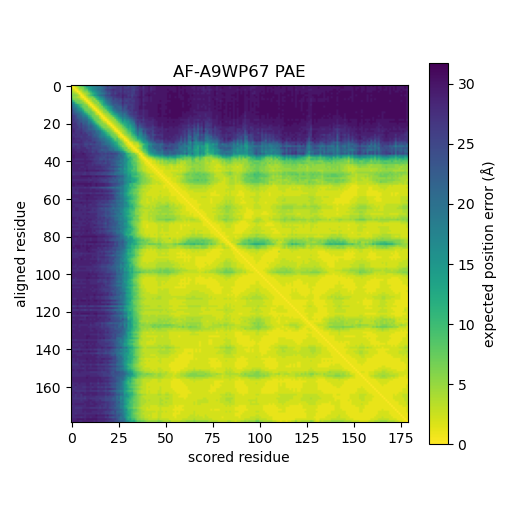YR A O 1
ATOM 681 N N . MET A 1 90 ? -6.380 -1.082 -0.379 1.00 98.50 90 MET A N 1
ATOM 682 C CA . MET A 1 90 ? -4.933 -1.046 -0.475 1.00 98.50 90 MET A CA 1
ATOM 683 C C . MET A 1 90 ? -4.523 -1.643 -1.818 1.00 98.50 90 MET A C 1
ATOM 685 O O . MET A 1 90 ? -5.229 -2.482 -2.359 1.00 98.50 90 MET A O 1
ATOM 689 N N . GLY A 1 91 ? -3.405 -1.223 -2.403 1.00 98.19 91 GLY A N 1
ATOM 690 C CA . GLY A 1 91 ? -3.015 -1.804 -3.687 1.00 98.19 91 GLY A CA 1
ATOM 691 C C . GLY A 1 91 ? -1.751 -1.230 -4.294 1.00 98.19 91 GLY A C 1
ATOM 692 O O . GLY A 1 91 ? -1.111 -0.357 -3.707 1.00 98.19 91 GLY A O 1
ATOM 693 N N . LEU A 1 92 ? -1.453 -1.670 -5.520 1.00 98.56 92 LEU A N 1
ATOM 694 C CA . LEU A 1 92 ? -0.281 -1.248 -6.291 1.00 98.56 92 LEU A CA 1
ATOM 695 C C . LEU A 1 92 ? -0.660 -0.706 -7.674 1.00 98.56 92 LEU A C 1
ATOM 697 O O . LEU A 1 92 ? -1.476 -1.292 -8.389 1.00 98.56 92 LEU A O 1
ATOM 701 N N . GLN A 1 93 ? -0.013 0.386 -8.076 1.00 97.50 93 GLN A N 1
ATOM 702 C CA . GLN A 1 93 ? -0.122 0.988 -9.404 1.00 97.50 93 GLN A CA 1
ATOM 703 C C . GLN A 1 93 ? 1.251 0.996 -10.080 1.00 97.50 93 GLN A C 1
ATOM 705 O O . GLN A 1 93 ? 2.222 1.480 -9.486 1.00 97.50 93 GLN A O 1
ATOM 710 N N . PRO A 1 94 ? 1.349 0.533 -11.335 1.00 97.12 94 PRO A N 1
ATOM 711 C CA . PRO A 1 94 ? 2.518 0.795 -12.148 1.00 97.12 94 PRO A CA 1
ATOM 712 C C . PRO A 1 94 ? 2.785 2.292 -12.324 1.00 97.12 94 PRO A C 1
ATOM 714 O O . PRO A 1 94 ? 1.867 3.110 -12.437 1.00 97.12 94 PRO A O 1
ATOM 717 N N . ARG A 1 95 ? 4.065 2.660 -12.346 1.00 97.62 95 ARG A N 1
ATOM 718 C CA . ARG A 1 95 ? 4.539 4.024 -12.611 1.00 97.62 95 ARG A CA 1
ATOM 719 C C . ARG A 1 95 ? 5.647 3.993 -13.652 1.00 97.62 95 ARG A C 1
ATOM 721 O O . ARG A 1 95 ? 6.246 2.953 -13.908 1.00 97.62 95 ARG A O 1
ATOM 728 N N . ALA A 1 96 ? 5.913 5.153 -14.249 1.00 97.44 96 ALA A N 1
ATOM 729 C CA . ALA A 1 96 ? 7.086 5.322 -15.094 1.00 97.44 96 ALA A CA 1
ATOM 730 C C . ALA A 1 96 ? 8.365 5.063 -14.296 1.00 97.44 96 ALA A C 1
ATOM 732 O O . ALA A 1 96 ? 8.450 5.404 -13.116 1.00 97.44 96 ALA A O 1
ATOM 733 N N . ASN A 1 97 ? 9.368 4.495 -14.965 1.00 97.62 97 ASN A N 1
ATOM 734 C CA . ASN A 1 97 ? 10.688 4.339 -14.370 1.00 97.62 97 ASN A CA 1
ATOM 735 C C . ASN A 1 97 ? 11.235 5.698 -13.923 1.00 97.62 97 ASN A C 1
ATOM 737 O O . ASN A 1 97 ? 11.118 6.692 -14.644 1.00 97.62 97 ASN A O 1
ATOM 741 N N . GLN A 1 98 ? 11.909 5.718 -12.779 1.00 97.38 98 GLN A N 1
ATOM 742 C CA . GLN A 1 98 ? 12.551 6.910 -12.241 1.00 97.38 98 GLN A CA 1
ATOM 743 C C . GLN A 1 98 ? 14.016 6.601 -11.953 1.00 97.38 98 GLN A C 1
ATOM 745 O O . GLN A 1 98 ? 14.330 5.604 -11.312 1.00 97.38 98 GLN A O 1
ATOM 750 N N . ASN A 1 99 ? 14.932 7.433 -12.457 1.00 95.94 99 ASN A N 1
ATOM 751 C CA . ASN A 1 99 ? 16.380 7.272 -12.253 1.00 95.94 99 ASN A CA 1
ATOM 752 C C . ASN A 1 99 ? 16.910 5.863 -12.607 1.00 95.94 99 ASN A C 1
ATOM 754 O O . ASN A 1 99 ? 17.805 5.340 -11.950 1.00 95.94 99 ASN A O 1
ATOM 758 N N . GLY A 1 100 ? 16.337 5.237 -13.643 1.00 95.62 100 GLY A N 1
ATOM 759 C CA . GLY A 1 100 ? 16.699 3.885 -14.083 1.00 95.62 100 GLY A CA 1
ATOM 760 C C . GLY A 1 100 ? 16.097 2.744 -13.253 1.00 95.62 100 GLY A C 1
ATOM 761 O O . GLY A 1 100 ? 16.355 1.587 -13.566 1.00 95.62 100 GLY A O 1
ATOM 762 N N . GLN A 1 101 ? 15.286 3.044 -12.235 1.00 97.38 101 GLN A N 1
ATOM 763 C CA . GLN A 1 101 ? 14.595 2.058 -11.405 1.00 97.38 101 GLN A CA 1
ATOM 764 C C . GLN A 1 101 ? 13.145 1.886 -11.852 1.00 97.38 101 GLN A C 1
ATOM 766 O O . GLN A 1 101 ? 12.502 2.843 -12.289 1.00 97.38 101 GLN A O 1
ATOM 771 N N . GLN A 1 102 ? 12.634 0.662 -11.727 1.00 98.12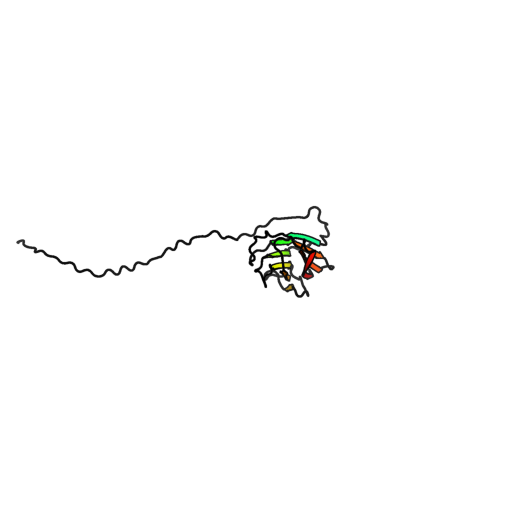 102 GLN A N 1
ATOM 772 C CA . GLN A 1 102 ? 11.208 0.391 -11.876 1.00 98.12 102 GLN A CA 1
ATOM 773 C C . GLN A 1 102 ? 10.492 0.878 -10.622 1.00 98.12 102 GLN A C 1
ATOM 775 O O . GLN A 1 102 ? 11.005 0.704 -9.518 1.00 98.12 102 GLN A O 1
ATOM 780 N N . ILE A 1 103 ? 9.326 1.496 -10.790 1.00 98.50 103 ILE A N 1
ATOM 781 C CA . ILE A 1 103 ? 8.585 2.100 -9.684 1.00 98.50 103 ILE A CA 1
ATOM 782 C C . ILE A 1 103 ? 7.200 1.471 -9.601 1.00 98.50 103 ILE A C 1
ATOM 784 O O . ILE A 1 103 ? 6.510 1.296 -10.613 1.00 98.50 103 ILE A O 1
ATOM 788 N N . LEU A 1 104 ? 6.802 1.151 -8.374 1.00 98.62 104 LEU A N 1
ATOM 789 C CA . LEU A 1 104 ? 5.416 0.898 -8.016 1.00 98.62 104 LEU A CA 1
ATOM 790 C C . LEU A 1 104 ? 4.967 1.971 -7.031 1.00 98.62 104 LEU A C 1
ATOM 792 O O . LEU A 1 104 ? 5.703 2.362 -6.126 1.00 98.62 104 LEU A O 1
ATOM 796 N N . HIS A 1 105 ? 3.742 2.430 -7.228 1.00 98.62 105 HIS A N 1
ATOM 797 C CA . HIS A 1 105 ? 3.041 3.296 -6.300 1.00 98.62 105 HIS A CA 1
ATOM 798 C C . HIS A 1 105 ? 2.122 2.441 -5.444 1.00 98.62 105 HIS A C 1
ATOM 800 O O . HIS A 1 105 ? 1.259 1.742 -5.978 1.00 98.62 105 HIS A O 1
ATOM 806 N N . ALA A 1 106 ? 2.309 2.486 -4.133 1.00 98.69 106 ALA A N 1
ATOM 807 C CA . ALA A 1 106 ? 1.443 1.808 -3.190 1.00 98.69 106 ALA A CA 1
ATOM 808 C C . ALA A 1 106 ? 0.483 2.821 -2.571 1.00 98.69 106 ALA A C 1
ATOM 810 O O . ALA A 1 106 ? 0.919 3.876 -2.113 1.00 98.69 106 ALA A O 1
ATOM 811 N N . ALA A 1 107 ? -0.805 2.491 -2.551 1.00 98.56 107 ALA A N 1
ATOM 812 C CA . ALA A 1 107 ? -1.842 3.320 -1.948 1.00 98.56 107 ALA A CA 1
ATOM 813 C C . ALA A 1 107 ? -2.591 2.530 -0.874 1.00 98.56 107 ALA A C 1
ATOM 815 O O . ALA A 1 107 ? -2.775 1.318 -1.007 1.00 98.56 107 ALA A O 1
ATOM 816 N N . PHE A 1 108 ? -2.994 3.228 0.183 1.00 98.75 108 PHE A N 1
ATOM 817 C CA . PHE A 1 108 ? -3.772 2.721 1.307 1.00 98.75 108 PHE A CA 1
ATOM 818 C C . PHE A 1 108 ? -4.742 3.820 1.741 1.00 98.75 108 PHE A C 1
ATOM 820 O O . PHE A 1 108 ? -4.312 4.850 2.264 1.00 98.75 108 PHE A O 1
ATOM 827 N N . SER A 1 109 ? -6.031 3.617 1.482 1.00 98.44 109 SER A N 1
ATOM 828 C CA . SER A 1 109 ? -7.044 4.661 1.627 1.00 98.44 109 SER A CA 1
ATOM 829 C C . SER A 1 109 ? -8.268 4.156 2.370 1.00 98.44 109 SER A C 1
ATOM 831 O O . SER A 1 109 ? -8.744 3.046 2.126 1.00 98.44 109 SER A O 1
ATOM 833 N N . SER A 1 110 ? -8.799 5.025 3.225 1.00 97.94 110 SER A N 1
ATOM 834 C CA . SER A 1 110 ? -10.094 4.863 3.868 1.00 97.94 110 SER A CA 1
ATOM 835 C C . SER A 1 110 ? -11.060 5.922 3.384 1.00 97.94 110 SER A C 1
ATOM 837 O O . SER A 1 110 ? -10.723 7.105 3.399 1.00 97.94 110 SER A O 1
ATOM 839 N N . PHE A 1 111 ? -12.271 5.512 3.015 1.00 97.50 111 PHE A N 1
ATOM 840 C CA . PHE A 1 111 ? -13.347 6.431 2.633 1.00 97.50 111 PHE A CA 1
ATOM 841 C C . PHE A 1 111 ? -14.247 6.803 3.816 1.00 97.50 111 PHE A C 1
ATOM 843 O O . PHE A 1 111 ? -15.150 7.630 3.677 1.00 97.50 111 PHE A O 1
ATOM 850 N N . LEU A 1 112 ? -13.985 6.228 4.993 1.00 96.69 112 LEU A N 1
ATOM 851 C CA . LEU A 1 112 ? -14.790 6.431 6.187 1.00 96.69 112 LEU A CA 1
ATOM 852 C C . LEU A 1 112 ? -14.659 7.869 6.687 1.00 96.69 112 LEU A C 1
ATOM 854 O O . LEU A 1 112 ? -13.574 8.340 7.049 1.00 96.69 112 LEU A O 1
ATOM 858 N N . ALA A 1 113 ? -15.789 8.570 6.735 1.00 96.00 113 ALA A N 1
ATOM 859 C CA . ALA A 1 113 ? -15.854 9.922 7.267 1.00 96.00 113 ALA A CA 1
ATOM 860 C C . ALA A 1 113 ? -15.429 9.954 8.744 1.00 96.00 113 ALA A C 1
ATOM 862 O O . ALA A 1 113 ? -15.909 9.169 9.554 1.00 96.00 113 ALA A O 1
ATOM 863 N N . GLY A 1 114 ? -14.545 10.889 9.098 1.00 95.94 114 GLY A N 1
ATOM 864 C CA . GLY A 1 114 ? -13.968 10.986 10.444 1.00 95.94 114 GLY A CA 1
ATOM 865 C C . GLY A 1 114 ? -12.648 10.234 10.620 1.00 95.94 114 GLY A C 1
ATOM 866 O O . GLY A 1 114 ? -12.014 10.395 11.660 1.00 95.94 114 GLY A O 1
ATOM 867 N N . THR A 1 115 ? -12.190 9.488 9.608 1.00 97.88 115 THR A N 1
ATOM 868 C CA . THR A 1 115 ? -10.821 8.958 9.592 1.00 97.88 115 THR A CA 1
ATOM 869 C C . THR A 1 115 ? -9.818 10.106 9.648 1.00 97.88 115 THR A C 1
ATOM 871 O O . THR A 1 115 ? -9.991 11.124 8.979 1.00 97.88 115 THR A O 1
ATOM 874 N N . THR A 1 116 ? -8.761 9.943 10.441 1.00 98.44 116 THR A N 1
ATOM 875 C CA . THR A 1 116 ? -7.695 10.942 10.597 1.00 98.44 116 THR A CA 1
ATOM 876 C C . THR A 1 116 ? -6.318 10.304 10.490 1.00 98.44 116 THR A C 1
ATOM 878 O O . THR A 1 116 ? -6.149 9.099 10.677 1.00 98.44 116 THR A O 1
ATOM 881 N N . SER A 1 117 ? -5.300 11.109 10.198 1.00 98.56 117 SER A N 1
ATOM 882 C CA . SER A 1 117 ? -3.911 10.660 10.218 1.00 98.56 117 SER A CA 1
ATOM 883 C C . SER A 1 117 ? -2.967 11.793 10.609 1.00 98.56 117 SER A C 1
ATOM 885 O O . SER A 1 117 ? -3.235 12.966 10.366 1.00 98.56 117 SER A O 1
ATOM 887 N N . THR A 1 118 ? -1.841 11.427 11.216 1.00 98.06 118 THR A N 1
ATOM 888 C CA . THR A 1 118 ? -0.682 12.308 11.429 1.00 98.06 118 THR A CA 1
ATOM 889 C C . THR A 1 118 ? 0.551 11.810 10.675 1.00 98.06 118 THR A C 1
ATOM 891 O O . THR A 1 118 ? 1.666 12.267 10.925 1.00 98.06 118 THR A O 1
ATOM 894 N N . ASP A 1 119 ? 0.379 10.799 9.831 1.00 98.56 119 ASP A N 1
ATOM 895 C CA . ASP A 1 119 ? 1.446 10.172 9.072 1.00 98.56 119 ASP A CA 1
ATOM 896 C C . ASP A 1 119 ? 1.772 11.029 7.844 1.00 98.56 119 ASP A C 1
ATOM 898 O O . ASP A 1 119 ? 0.878 11.504 7.147 1.00 98.56 119 ASP A O 1
ATOM 902 N N . SER A 1 120 ? 3.059 11.252 7.578 1.00 98.31 120 SER A N 1
ATOM 903 C CA . SER A 1 120 ? 3.500 12.179 6.530 1.00 98.31 120 SER A CA 1
ATOM 904 C C . SER A 1 120 ? 3.225 11.680 5.114 1.00 98.31 120 SER A C 1
ATOM 906 O O . SER A 1 120 ? 3.314 12.463 4.172 1.00 98.31 120 SER A O 1
ATOM 908 N N . GLN A 1 121 ? 2.931 10.387 4.953 1.00 98.38 121 GLN A N 1
ATOM 909 C CA . GLN A 1 121 ? 2.517 9.805 3.676 1.00 98.38 121 GLN A CA 1
ATOM 910 C C . GLN A 1 121 ? 1.016 9.966 3.410 1.00 98.38 121 GLN A C 1
ATOM 912 O O . GLN A 1 121 ? 0.551 9.582 2.339 1.00 98.38 121 GLN A O 1
ATOM 917 N N . CYS A 1 122 ? 0.260 10.498 4.375 1.00 98.62 122 CYS A N 1
ATOM 918 C CA . CYS A 1 122 ? -1.189 10.589 4.321 1.00 98.62 122 CYS A CA 1
ATOM 919 C C . CYS A 1 122 ? -1.677 12.027 4.132 1.00 98.62 122 CYS A C 1
ATOM 921 O O . CYS A 1 122 ? -1.036 12.999 4.531 1.00 98.62 122 CYS A O 1
ATOM 923 N N . SER A 1 123 ? -2.854 12.144 3.532 1.00 98.25 123 SER A N 1
ATOM 924 C CA . SER A 1 123 ? -3.563 13.402 3.325 1.00 98.25 123 SER A CA 1
ATOM 925 C C . SER A 1 123 ? -5.064 13.203 3.494 1.00 98.25 123 SER A C 1
ATOM 927 O O . SER A 1 123 ? -5.567 12.087 3.333 1.00 98.25 123 SER A O 1
ATOM 929 N N . ASP A 1 124 ? -5.762 14.287 3.825 1.00 97.69 124 ASP A N 1
ATOM 930 C CA . ASP A 1 124 ? -7.213 14.276 3.980 1.00 97.69 124 ASP A CA 1
ATOM 931 C C . ASP A 1 124 ? -7.911 13.980 2.646 1.00 97.69 124 ASP A C 1
ATOM 933 O O . ASP A 1 124 ? -7.573 14.536 1.597 1.00 97.69 124 ASP A O 1
ATOM 937 N N . GLY A 1 125 ? -8.937 13.138 2.728 1.00 96.44 125 GLY A N 1
ATOM 938 C CA . GLY A 1 125 ? -9.784 12.702 1.628 1.00 96.44 125 GLY A CA 1
ATOM 939 C C . GLY A 1 125 ? -9.319 11.417 0.940 1.00 96.44 125 GLY A C 1
ATOM 940 O O . GLY A 1 125 ? -8.131 11.099 0.860 1.00 96.44 125 GLY A O 1
ATOM 941 N N . ALA A 1 126 ? -10.286 10.677 0.401 1.00 94.81 126 ALA A N 1
ATOM 942 C CA . ALA A 1 126 ? -10.050 9.528 -0.466 1.00 94.81 126 ALA A CA 1
ATOM 943 C C . ALA A 1 126 ? -10.723 9.729 -1.821 1.00 94.81 126 ALA A C 1
ATOM 945 O O . ALA A 1 126 ? -11.934 9.922 -1.899 1.00 94.81 126 ALA A O 1
ATOM 946 N N . ASP A 1 127 ? -9.908 9.794 -2.879 1.00 90.56 127 ASP A N 1
ATOM 947 C CA . ASP A 1 127 ? -10.321 10.114 -4.253 1.00 90.56 127 ASP A CA 1
ATOM 948 C C . ASP A 1 127 ? -11.219 11.365 -4.368 1.00 90.56 127 ASP A C 1
ATOM 950 O O . ASP A 1 127 ? -12.157 11.434 -5.161 1.00 90.56 127 ASP A O 1
ATOM 954 N N . GLY A 1 128 ? -10.927 12.383 -3.551 1.00 90.19 128 GLY A N 1
ATOM 955 C CA . GLY A 1 128 ? -11.699 13.630 -3.473 1.00 90.19 128 GLY A CA 1
ATOM 956 C C . GLY A 1 128 ? -12.965 13.553 -2.609 1.00 90.19 128 GLY A C 1
ATOM 957 O O . GLY A 1 128 ? -13.663 14.556 -2.465 1.00 90.19 128 GLY A O 1
ATOM 958 N N . GLY A 1 129 ? -13.259 12.387 -2.033 1.00 93.19 129 GLY A N 1
ATOM 959 C CA . GLY A 1 129 ? -14.299 12.165 -1.036 1.00 93.19 129 GLY A CA 1
ATOM 960 C C . GLY A 1 129 ? -13.812 12.356 0.403 1.00 93.19 129 GLY A C 1
ATOM 961 O O . GLY A 1 129 ? -12.761 12.939 0.663 1.00 93.19 129 GLY A O 1
ATOM 962 N N . SER A 1 130 ? -14.608 11.861 1.351 1.00 95.75 130 SER A N 1
ATOM 963 C CA . SER A 1 130 ? -14.253 11.835 2.777 1.00 95.75 130 SER A CA 1
ATOM 964 C C . SER A 1 130 ? -13.152 10.814 3.082 1.00 95.75 130 SER A C 1
ATOM 966 O O . SER A 1 130 ? -12.814 9.988 2.239 1.00 95.75 130 SER A O 1
ATOM 968 N N . GLY A 1 131 ? -12.605 10.879 4.297 1.00 97.31 131 GLY A N 1
ATOM 969 C CA . GLY A 1 131 ? -11.637 9.909 4.804 1.00 97.31 131 GLY A CA 1
ATOM 970 C C . GLY A 1 131 ? -10.187 10.360 4.646 1.00 97.31 131 GLY A C 1
ATOM 971 O O . GLY A 1 131 ? -9.899 11.546 4.789 1.00 97.31 131 GLY A O 1
ATOM 972 N N . VAL A 1 132 ? -9.276 9.418 4.403 1.00 98.50 132 VAL A N 1
ATOM 973 C CA . VAL A 1 132 ? -7.821 9.640 4.334 1.00 98.50 132 VAL A CA 1
ATOM 974 C C . VAL A 1 132 ? -7.222 8.765 3.242 1.00 98.50 132 VAL A C 1
ATOM 976 O O . VAL A 1 132 ? -7.558 7.588 3.134 1.00 98.50 132 VAL A O 1
ATOM 979 N N . SER A 1 133 ? -6.268 9.310 2.490 1.00 98.56 133 SER A N 1
ATOM 980 C CA . SER A 1 133 ? -5.431 8.539 1.569 1.00 98.56 133 SER A CA 1
ATOM 981 C C . SER A 1 133 ? -3.969 8.665 1.916 1.00 98.56 133 SER A C 1
ATOM 983 O O . SER A 1 133 ? -3.450 9.773 2.060 1.00 98.56 133 SER A O 1
ATOM 985 N N . CYS A 1 134 ? -3.305 7.519 1.987 1.00 98.81 134 CYS A N 1
ATOM 986 C CA . CYS A 1 134 ? -1.872 7.405 2.157 1.00 98.81 134 CYS A CA 1
ATOM 987 C C . CYS A 1 134 ? -1.248 6.777 0.922 1.00 98.81 134 CYS A C 1
ATOM 989 O O . CYS A 1 134 ? -1.808 5.833 0.356 1.00 98.81 134 CYS A O 1
ATOM 991 N N . ALA A 1 135 ? -0.080 7.262 0.516 1.00 98.50 135 ALA A N 1
ATOM 992 C CA . ALA A 1 135 ? 0.616 6.663 -0.605 1.00 98.50 135 ALA A CA 1
ATOM 993 C C . ALA A 1 135 ? 2.126 6.877 -0.571 1.00 98.50 135 ALA A C 1
ATOM 995 O O . ALA A 1 135 ? 2.621 7.883 -0.068 1.00 98.50 135 ALA A O 1
ATOM 996 N N . VAL A 1 136 ? 2.845 5.938 -1.183 1.00 98.62 136 VAL A N 1
ATOM 997 C CA . VAL A 1 136 ? 4.299 5.990 -1.332 1.00 98.62 136 VAL A CA 1
ATOM 998 C C . VAL A 1 136 ? 4.718 5.382 -2.669 1.00 98.62 136 VAL A C 1
ATOM 1000 O O . VAL A 1 136 ? 4.227 4.325 -3.070 1.00 98.62 136 VAL A O 1
ATOM 1003 N N . ASP A 1 137 ? 5.652 6.038 -3.351 1.00 98.50 137 ASP A N 1
ATOM 1004 C CA . ASP A 1 137 ? 6.375 5.447 -4.477 1.00 98.50 137 ASP A CA 1
ATOM 1005 C C . ASP A 1 137 ? 7.620 4.736 -3.945 1.00 98.50 137 ASP A C 1
ATOM 1007 O O . ASP A 1 137 ? 8.359 5.280 -3.121 1.00 98.50 137 ASP A O 1
ATOM 1011 N N . PHE A 1 138 ? 7.879 3.523 -4.425 1.00 98.44 138 PHE A N 1
ATOM 1012 C CA . PHE A 1 138 ? 9.060 2.762 -4.031 1.00 98.44 138 PHE A CA 1
ATOM 1013 C C . PHE A 1 138 ? 9.712 2.071 -5.228 1.00 98.44 138 PHE A C 1
ATOM 1015 O O . PHE A 1 138 ? 9.057 1.731 -6.218 1.00 98.44 138 PHE A O 1
ATOM 1022 N N . ALA A 1 139 ? 11.026 1.864 -5.124 1.00 98.06 139 ALA A N 1
ATOM 1023 C CA . ALA A 1 139 ? 11.773 1.081 -6.096 1.00 98.06 139 ALA A CA 1
ATOM 1024 C C . ALA A 1 139 ? 11.319 -0.381 -6.038 1.00 98.06 139 ALA A C 1
ATOM 1026 O O . ALA A 1 139 ? 11.338 -1.008 -4.978 1.00 98.06 139 ALA A O 1
ATOM 1027 N N . ALA A 1 140 ? 10.920 -0.906 -7.188 1.00 97.44 140 ALA A N 1
ATOM 1028 C CA . ALA A 1 140 ? 10.351 -2.230 -7.348 1.00 97.44 140 ALA A CA 1
ATOM 1029 C C . ALA A 1 140 ? 11.137 -3.055 -8.378 1.00 97.44 140 ALA A C 1
ATOM 1031 O O . ALA A 1 140 ? 11.984 -2.542 -9.110 1.00 97.44 140 ALA A O 1
ATOM 1032 N N . ASP A 1 141 ? 10.813 -4.341 -8.433 1.00 97.88 141 ASP A N 1
ATOM 1033 C CA . ASP A 1 141 ? 11.203 -5.286 -9.468 1.00 97.88 141 ASP A CA 1
ATOM 1034 C C . ASP A 1 141 ? 9.939 -6.050 -9.883 1.00 97.88 141 ASP A C 1
ATOM 1036 O O . ASP A 1 141 ? 9.347 -6.795 -9.102 1.00 97.88 141 ASP A O 1
ATOM 1040 N N . TYR A 1 142 ? 9.490 -5.856 -11.119 1.00 96.94 142 TYR A N 1
ATOM 1041 C CA . TYR A 1 142 ? 8.241 -6.427 -11.627 1.00 96.94 142 TYR A CA 1
ATOM 1042 C C . TYR A 1 142 ? 8.323 -7.949 -11.829 1.00 96.94 142 TYR A C 1
ATOM 1044 O O . TYR A 1 142 ? 7.308 -8.593 -12.095 1.00 96.94 142 TYR A O 1
ATOM 1052 N N . SER A 1 143 ? 9.503 -8.560 -11.674 1.00 97.00 143 SER A N 1
ATOM 1053 C CA . SER A 1 143 ? 9.639 -10.016 -11.586 1.00 97.00 143 SER A CA 1
ATOM 1054 C C . SER A 1 143 ? 9.297 -10.574 -10.197 1.00 97.00 143 SER A C 1
ATOM 1056 O O . SER A 1 143 ? 8.984 -11.770 -10.073 1.00 97.00 143 SER A O 1
ATOM 1058 N N . HIS A 1 144 ? 9.292 -9.722 -9.166 1.00 98.31 144 HIS A N 1
ATOM 1059 C CA . HIS A 1 144 ? 8.993 -10.088 -7.786 1.00 98.31 144 HIS A CA 1
ATOM 1060 C C . HIS A 1 144 ? 7.484 -10.113 -7.504 1.00 98.31 144 HIS A C 1
ATOM 1062 O O . HIS A 1 144 ? 6.659 -9.558 -8.230 1.00 98.31 144 HIS A O 1
ATOM 1068 N N . GLY A 1 145 ? 7.119 -10.819 -6.433 1.00 98.38 145 GLY A N 1
ATOM 1069 C CA . GLY A 1 145 ? 5.800 -10.711 -5.815 1.00 98.38 145 GLY A CA 1
ATOM 1070 C C . GLY A 1 145 ? 5.840 -9.756 -4.625 1.00 98.38 145 GLY A C 1
ATOM 1071 O O . GLY A 1 145 ? 6.884 -9.575 -3.994 1.00 98.38 145 GLY A O 1
ATOM 1072 N N . TYR A 1 146 ? 4.688 -9.192 -4.291 1.00 98.75 146 TYR A N 1
ATOM 1073 C CA . TYR A 1 146 ? 4.530 -8.273 -3.175 1.00 98.75 146 TYR A CA 1
ATOM 1074 C C . TYR A 1 146 ? 3.372 -8.704 -2.289 1.00 98.75 146 TYR A C 1
ATOM 1076 O O . TYR A 1 146 ? 2.309 -9.079 -2.782 1.00 98.75 146 TYR A O 1
ATOM 1084 N N . THR A 1 147 ? 3.571 -8.620 -0.978 1.00 98.75 147 THR A N 1
ATOM 1085 C CA . THR A 1 147 ? 2.489 -8.744 -0.000 1.00 98.75 147 THR A CA 1
ATOM 1086 C C . THR A 1 147 ? 2.119 -7.373 0.531 1.00 98.75 147 THR A C 1
ATOM 1088 O O . THR A 1 147 ? 2.996 -6.625 0.965 1.00 98.75 147 THR A O 1
ATOM 1091 N N . LEU A 1 148 ? 0.830 -7.066 0.524 1.00 98.81 148 LEU A N 1
ATOM 1092 C CA . LEU A 1 148 ? 0.243 -5.868 1.095 1.00 98.81 148 LEU A CA 1
ATOM 1093 C C . LEU A 1 148 ? -0.444 -6.250 2.401 1.00 98.81 148 LEU A C 1
ATOM 1095 O O . LEU A 1 148 ? -1.358 -7.067 2.399 1.00 98.81 148 LEU A O 1
ATOM 1099 N N . THR A 1 149 ? 0.010 -5.692 3.516 1.00 98.75 149 THR A N 1
ATOM 1100 C CA . THR A 1 149 ? -0.535 -5.978 4.842 1.00 98.75 149 THR A CA 1
ATOM 1101 C C . THR A 1 149 ? -1.261 -4.758 5.379 1.00 98.75 149 THR A C 1
ATOM 1103 O O . THR A 1 149 ? -0.652 -3.697 5.535 1.00 98.75 149 THR A O 1
ATOM 1106 N N . VAL A 1 150 ? -2.532 -4.950 5.723 1.00 98.62 150 VAL A N 1
ATOM 1107 C CA . VAL A 1 150 ? -3.320 -4.033 6.549 1.00 98.62 150 VAL A CA 1
ATOM 1108 C C . VAL A 1 150 ? -3.358 -4.632 7.944 1.00 98.62 150 VAL A C 1
ATOM 1110 O O . VAL A 1 150 ? -3.863 -5.737 8.114 1.00 98.62 150 VAL A O 1
ATOM 1113 N N . ALA A 1 151 ? -2.800 -3.945 8.939 1.00 98.50 151 ALA A N 1
ATOM 1114 C CA . ALA A 1 151 ? -2.705 -4.471 10.299 1.00 98.50 151 ALA A CA 1
ATOM 1115 C C . ALA A 1 151 ? -3.082 -3.429 11.349 1.00 98.50 151 ALA A C 1
ATOM 1117 O O . ALA A 1 151 ? -2.684 -2.264 11.274 1.00 98.50 151 ALA A O 1
ATOM 1118 N N . ARG A 1 152 ? -3.810 -3.877 12.371 1.00 97.75 152 ARG A N 1
ATOM 1119 C CA . ARG A 1 152 ? -4.167 -3.081 13.541 1.00 97.75 152 ARG A CA 1
ATOM 1120 C C . ARG A 1 152 ? -2.917 -2.824 14.382 1.00 97.75 152 ARG A C 1
ATOM 1122 O O . ARG A 1 152 ? -2.249 -3.757 14.823 1.00 97.75 152 ARG A O 1
ATOM 1129 N N . SER A 1 153 ? -2.605 -1.555 14.627 1.00 96.62 153 SER A N 1
ATOM 1130 C CA . SER A 1 153 ? -1.464 -1.124 15.450 1.00 96.62 153 SER A CA 1
ATOM 1131 C C . SER A 1 153 ? -1.865 -0.381 16.729 1.00 96.62 153 SER A C 1
ATOM 1133 O O . SER A 1 153 ? -0.994 0.010 17.502 1.00 96.62 153 SER A O 1
ATOM 1135 N N . GLY A 1 154 ? -3.163 -0.175 16.950 1.00 94.88 154 GLY A N 1
ATOM 1136 C CA . GLY A 1 154 ? -3.753 0.445 18.138 1.00 94.88 154 GLY A CA 1
ATOM 1137 C C . GLY A 1 154 ? -5.229 0.065 18.257 1.00 94.88 154 GLY A C 1
ATOM 1138 O O . GLY A 1 154 ? -5.693 -0.791 17.508 1.00 94.88 154 GLY A O 1
ATOM 1139 N N . THR A 1 155 ? -5.987 0.684 19.167 1.00 93.88 155 THR A N 1
ATOM 1140 C CA . THR A 1 155 ? -7.430 0.397 19.281 1.00 93.88 155 THR A CA 1
ATOM 1141 C C . THR A 1 155 ? -8.127 0.666 17.950 1.00 93.88 155 THR A C 1
ATOM 1143 O O . THR A 1 155 ? -8.643 -0.270 17.356 1.00 93.88 155 THR A O 1
ATOM 1146 N N . ASP A 1 156 ? -8.004 1.864 17.393 1.00 95.00 156 ASP A N 1
ATOM 1147 C CA . ASP A 1 156 ? -8.673 2.207 16.125 1.00 95.00 156 ASP A CA 1
ATOM 1148 C C . ASP A 1 156 ? -7.660 2.594 15.042 1.00 95.00 156 ASP A C 1
ATOM 1150 O O . ASP A 1 156 ? -7.989 3.174 14.013 1.00 95.00 156 ASP A O 1
ATOM 1154 N N . THR A 1 157 ? -6.387 2.268 15.280 1.00 98.12 157 THR A N 1
ATOM 1155 C CA . THR A 1 157 ? -5.266 2.629 14.413 1.00 98.12 157 THR A CA 1
ATOM 1156 C C . THR A 1 157 ? -4.866 1.464 13.524 1.00 98.12 157 THR A C 1
ATOM 1158 O O . THR A 1 157 ? -4.583 0.368 14.020 1.00 98.12 157 THR A O 1
ATOM 1161 N N . TRP A 1 158 ? -4.752 1.735 12.228 1.00 98.56 158 TRP A N 1
ATOM 1162 C CA . TRP A 1 158 ? -4.423 0.762 11.195 1.00 98.56 158 TRP A CA 1
ATOM 1163 C C . TRP A 1 158 ? -3.238 1.225 10.362 1.00 98.56 158 TRP A C 1
ATOM 1165 O O . TRP A 1 158 ? -3.093 2.410 10.065 1.00 98.56 158 TRP A O 1
ATOM 1175 N N . ARG A 1 159 ? -2.384 0.271 9.992 1.00 98.75 159 ARG A N 1
ATOM 1176 C CA . ARG A 1 159 ? -1.169 0.490 9.209 1.00 98.75 159 ARG A CA 1
ATOM 1177 C C . ARG A 1 159 ? -1.204 -0.326 7.925 1.00 98.75 159 ARG A C 1
ATOM 1179 O O . ARG A 1 159 ? -1.435 -1.533 7.980 1.00 98.75 159 ARG A O 1
ATOM 1186 N N . GLY A 1 160 ? -0.873 0.325 6.813 1.00 98.81 160 GLY A N 1
ATOM 1187 C CA . GLY A 1 160 ? -0.609 -0.299 5.521 1.00 98.81 160 GLY A CA 1
ATOM 1188 C C . GLY A 1 160 ? 0.894 -0.451 5.280 1.00 98.81 160 GLY A C 1
ATOM 1189 O O . GLY A 1 160 ? 1.658 0.505 5.416 1.00 98.81 160 GLY A O 1
ATOM 1190 N N . THR A 1 161 ? 1.348 -1.653 4.928 1.00 98.88 161 THR A N 1
ATOM 1191 C CA . THR A 1 161 ? 2.747 -1.944 4.557 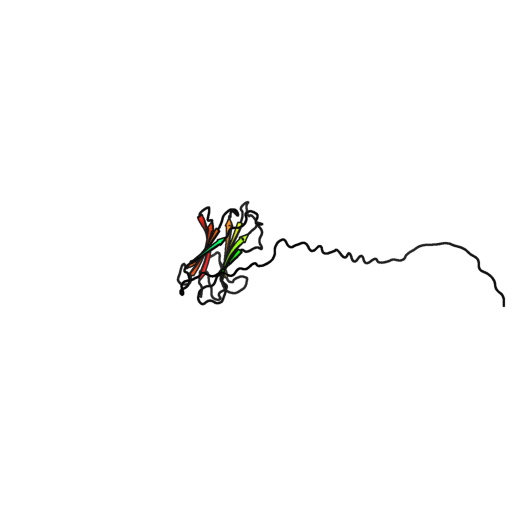1.00 98.88 161 THR A CA 1
ATOM 1192 C C . THR A 1 161 ? 2.805 -2.800 3.298 1.00 98.88 161 THR A C 1
ATOM 1194 O O . THR A 1 161 ? 2.073 -3.779 3.194 1.00 98.88 161 THR A O 1
ATOM 1197 N N . VAL A 1 162 ? 3.706 -2.487 2.367 1.00 98.81 162 VAL A N 1
ATOM 1198 C CA . VAL A 1 162 ? 4.051 -3.379 1.249 1.00 98.81 162 VAL A CA 1
ATOM 1199 C C . VAL A 1 162 ? 5.385 -4.059 1.530 1.00 98.81 162 VAL A C 1
ATOM 1201 O O . VAL A 1 162 ? 6.318 -3.428 2.020 1.00 98.81 162 VAL A O 1
ATOM 1204 N N . LYS A 1 163 ? 5.494 -5.350 1.226 1.00 98.81 163 LYS A N 1
ATOM 1205 C CA . LYS A 1 163 ? 6.727 -6.120 1.381 1.00 98.81 163 LYS A CA 1
ATOM 1206 C C . LYS A 1 163 ? 7.052 -6.883 0.107 1.00 98.81 163 LYS A C 1
ATOM 1208 O O . LYS A 1 163 ? 6.214 -7.613 -0.414 1.00 98.81 163 LYS A O 1
ATOM 1213 N N . ASP A 1 164 ? 8.284 -6.735 -0.357 1.00 98.69 164 ASP A N 1
ATOM 1214 C CA . ASP A 1 164 ? 8.865 -7.568 -1.404 1.00 98.69 164 ASP A CA 1
ATOM 1215 C C . ASP A 1 164 ? 9.112 -8.977 -0.847 1.00 98.69 164 ASP A C 1
ATOM 1217 O O . ASP A 1 164 ? 9.825 -9.152 0.146 1.00 98.69 164 ASP A O 1
ATOM 1221 N N . VAL A 1 165 ? 8.511 -9.993 -1.466 1.00 98.50 165 VAL A N 1
ATOM 1222 C CA . VAL A 1 165 ? 8.599 -11.378 -0.972 1.00 98.50 165 VAL A CA 1
ATOM 1223 C C . VAL A 1 165 ? 9.957 -12.028 -1.235 1.00 98.50 165 VAL A C 1
ATOM 1225 O O . VAL A 1 165 ? 10.304 -12.991 -0.556 1.00 98.50 165 VAL A O 1
ATOM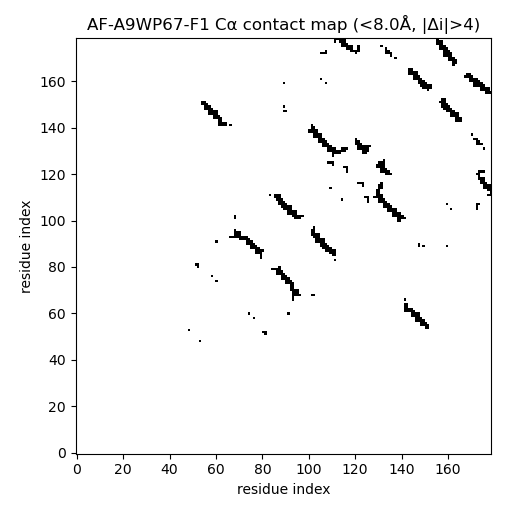 1228 N N . VAL A 1 166 ? 10.716 -11.523 -2.210 1.00 98.38 166 VAL A N 1
ATOM 1229 C CA . VAL A 1 166 ? 12.030 -12.045 -2.598 1.00 98.38 166 VAL A CA 1
ATOM 1230 C C . VAL A 1 166 ? 13.111 -11.431 -1.720 1.00 98.38 166 VAL A C 1
ATOM 1232 O O . VAL A 1 166 ? 13.922 -12.153 -1.145 1.00 98.38 166 VAL A O 1
ATOM 1235 N N . THR A 1 167 ? 13.117 -10.103 -1.585 1.00 98.19 167 THR A N 1
ATOM 1236 C CA . THR A 1 167 ? 14.152 -9.402 -0.803 1.00 98.19 167 THR A CA 1
ATOM 1237 C C . THR A 1 167 ? 13.811 -9.301 0.683 1.00 98.19 167 THR A C 1
ATOM 1239 O O . THR A 1 167 ? 14.694 -9.088 1.510 1.00 98.19 167 THR A O 1
ATOM 1242 N N . GLY A 1 168 ? 12.532 -9.436 1.042 1.00 98.19 168 GLY A N 1
ATOM 1243 C CA . GLY A 1 168 ? 12.029 -9.219 2.397 1.00 98.19 168 GLY A CA 1
ATOM 1244 C C . GLY A 1 168 ? 11.901 -7.743 2.789 1.00 98.19 168 GLY A C 1
ATOM 1245 O O . GLY A 1 168 ? 11.416 -7.454 3.888 1.00 98.19 168 GLY A O 1
ATOM 1246 N N . THR A 1 169 ? 12.303 -6.818 1.913 1.00 98.44 169 THR A N 1
ATOM 1247 C CA . THR A 1 169 ? 12.240 -5.372 2.150 1.00 98.44 169 THR A CA 1
ATOM 1248 C C . THR A 1 169 ? 10.795 -4.941 2.346 1.00 98.44 169 THR A C 1
ATOM 1250 O O . THR A 1 169 ? 9.929 -5.291 1.547 1.00 98.44 169 THR A O 1
ATOM 1253 N N . SER A 1 170 ? 10.536 -4.189 3.414 1.00 98.31 170 SER A N 1
ATOM 1254 C CA . SER A 1 170 ? 9.206 -3.675 3.743 1.00 98.31 170 SER A CA 1
ATOM 1255 C C . SER A 1 170 ? 9.194 -2.154 3.657 1.00 98.31 170 SER A C 1
ATOM 1257 O O . SER A 1 170 ? 10.075 -1.498 4.211 1.00 98.31 170 SER A O 1
ATOM 1259 N N . THR A 1 171 ? 8.175 -1.614 3.001 1.00 98.75 171 THR A N 1
ATOM 1260 C CA . THR A 1 171 ? 7.932 -0.183 2.841 1.00 98.75 171 THR A CA 1
ATOM 1261 C C . THR A 1 171 ? 6.619 0.167 3.524 1.00 98.75 171 THR A C 1
ATOM 1263 O O . THR A 1 171 ? 5.565 -0.403 3.233 1.00 98.75 171 THR A O 1
ATOM 1266 N N . HIS A 1 172 ? 6.692 1.116 4.449 1.00 98.75 172 HIS A N 1
ATOM 1267 C CA . HIS A 1 172 ? 5.528 1.698 5.104 1.00 98.75 172 HIS A CA 1
ATOM 1268 C C . HIS A 1 172 ? 4.769 2.604 4.127 1.00 98.75 172 HIS A C 1
ATOM 1270 O O . HIS A 1 172 ? 5.387 3.474 3.520 1.00 98.75 172 HIS A O 1
ATOM 1276 N N . ILE A 1 173 ? 3.458 2.399 3.977 1.00 98.81 173 ILE A N 1
ATOM 1277 C CA . ILE A 1 173 ? 2.611 3.213 3.085 1.00 98.81 173 ILE A CA 1
ATOM 1278 C C . ILE A 1 173 ? 1.916 4.320 3.868 1.00 98.81 173 ILE A C 1
ATOM 1280 O O . ILE A 1 173 ? 1.808 5.440 3.387 1.00 98.81 173 ILE A O 1
ATOM 1284 N N . GLY A 1 174 ? 1.418 4.003 5.062 1.00 98.75 174 GLY A N 1
ATOM 1285 C CA . GLY A 1 174 ? 0.692 4.960 5.882 1.00 98.75 174 GLY A CA 1
ATOM 1286 C C . GLY A 1 174 ? 0.032 4.338 7.100 1.00 98.75 174 GLY A C 1
ATOM 1287 O O . GLY A 1 174 ? -0.107 3.116 7.216 1.00 98.75 174 GLY A O 1
ATOM 1288 N N . THR A 1 175 ? -0.368 5.209 8.017 1.00 98.81 175 THR A N 1
ATOM 1289 C CA . THR A 1 175 ? -1.110 4.874 9.231 1.00 98.81 175 THR A CA 1
ATOM 1290 C C . THR A 1 175 ? -2.290 5.826 9.348 1.00 98.81 175 THR A C 1
ATOM 1292 O O . THR A 1 175 ? -2.101 7.032 9.207 1.00 98.81 175 THR A O 1
ATOM 1295 N N . TYR A 1 176 ? -3.482 5.330 9.660 1.00 98.62 176 TYR A N 1
ATOM 1296 C CA . TYR A 1 176 ? -4.633 6.177 9.975 1.00 98.62 176 TYR A CA 1
ATOM 1297 C C . TYR A 1 176 ? -5.417 5.644 11.174 1.00 98.62 176 TYR A C 1
ATOM 1299 O O . TYR A 1 176 ? -5.242 4.500 11.600 1.00 98.62 176 TYR A O 1
ATOM 1307 N N . VAL A 1 177 ? -6.254 6.506 11.743 1.00 98.31 177 VAL A N 1
ATOM 1308 C CA . VAL A 1 177 ? -7.151 6.222 12.863 1.00 98.31 177 VAL A CA 1
ATOM 1309 C C . VAL A 1 177 ? -8.584 6.316 12.363 1.00 98.31 177 VAL A C 1
ATOM 1311 O O . VAL A 1 177 ? -8.970 7.348 11.815 1.00 98.31 177 VAL A O 1
ATOM 1314 N N . LEU A 1 178 ? -9.341 5.239 12.541 1.00 96.62 178 LEU A N 1
ATOM 1315 C CA . LEU A 1 178 ? -10.768 5.170 12.237 1.00 96.62 178 LEU A CA 1
ATOM 1316 C C . LEU A 1 178 ? -11.597 5.857 13.342 1.00 96.62 178 LEU A C 1
ATOM 1318 O O . LEU A 1 178 ? -11.116 5.941 14.476 1.00 96.62 178 LEU A O 1
ATOM 1322 N N . PRO A 1 179 ? -12.801 6.366 13.021 1.00 93.31 179 PRO A N 1
ATOM 1323 C CA . PRO A 1 179 ? -13.682 7.047 13.974 1.00 93.31 179 PRO A CA 1
ATOM 1324 C C . PRO A 1 179 ? -14.326 6.121 15.018 1.00 93.31 179 PRO A C 1
ATOM 1326 O O . PRO A 1 179 ? -14.506 4.913 14.734 1.00 93.31 179 PRO A O 1
#

Mean predicted aligned error: 10.77 Å

Sequence (179 aa):
MKENAMPKTARAALSAIVTLFLLFAVFPSSASAQTFGGNVGFDWKIDNAPAAGLTDIIFSTKFNPDTAHVAGNYVADQFQFQNQNDVDYMGLQPRANQNGQQILHAAFSSFLAGTTSTDSQCSDGADGGSGVSCAVDFAADYSHGYTLTVARSGTDTWRGTVKDVVTGTSTHIGTYVLP

Radius of gyration: 32.45 Å; Cα contacts (8 Å, |Δi|>4): 331; chains: 1; bounding box: 62×53×115 Å

Solvent-accessible surface area (backbone atoms only — not comparable to full-atom values): 11048 Å² total; per-residue (Å²): 134,84,88,86,83,88,86,87,82,89,81,90,79,93,84,79,85,85,74,81,75,78,77,74,74,77,68,78,78,78,82,69,85,71,96,68,88,80,90,84,82,80,92,82,80,71,84,88,61,55,91,90,46,76,65,57,49,76,47,79,51,63,60,60,65,85,56,72,57,39,72,89,53,72,54,71,52,71,49,67,60,84,100,57,91,54,58,29,37,36,36,47,22,41,25,52,63,53,96,91,35,46,33,35,34,34,40,38,32,35,42,43,70,69,31,46,67,88,36,91,42,43,44,85,24,28,98,85,45,47,13,28,29,13,42,36,77,43,86,50,58,50,84,44,43,35,37,40,36,44,33,58,78,51,95,53,27,39,33,34,35,42,28,36,68,81,81,64,52,71,45,80,27,34,46,39,33,55,111

Foldseek 3Di:
DDDDDDDDDDDDDDDDDPPPPPPPVPPPPPDDDDPDDDDDDDDDDDPPADPQGDQKDKDKDAADQPDDQDFDDWDWDWDDDPPDDDIWTWTWTRHHDDPNFGKIKIKTWDLAAPKFFPKPQKDAHDPNHGGMMGMDIDGDRNRWMKMWMWGHPDPQKIWIWIATPVVRDIDTGGMMGHD

Nearest PDB structures (foldseek):
  5bp4-assembly6_L  TM=3.127E-01  e=4.396E+00  Mycolicibacterium smegmatis MC2 155
  5bp2-assembly1_A  TM=2.571E-01  e=2.880E+00  Mycolicibacterium smegmatis MC2 155
  5bp4-assembly9_R  TM=2.704E-01  e=3.558E+00  Mycolicibacterium smegmatis MC2 155

pLDDT: mean 86.4, std 18.97, range [37.12, 98.88]

Secondary structure (DSSP, 8-state):
-------------------------------PPPSS----------TT--TT--SEEEEEE---TTS---TT--EEEEE--TT--S-EEEEEEEEEEETTEEEEEEEEEE--TT-B---TTEEE-STTSSSEEEEEEEEE-TTS-EEEEEEE-SSSEEEEEEEETTT--EEEEEEEE--

Organism: Renibacterium salmoninarum (strain ATCC 33209 / DSM 20767 / JCM 11484 / NBRC 15589 / NCIMB 2235) (NCBI:txid288705)